Protein AF-A0A2G6C5N7-F1 (afdb_monomer)

Secondary structure (DSSP, 8-state):
------PPP--S----TT-TTTT--S-HHHHHHHHHHHHHHTSPPPSSHHHHHHHHHHHHHHHHHH---SHHHHHHHHHHHHHHHHHHHHHHHH-TT--TTHHHHHHHHHHHHHHHHHHHHHS-GGGTTTHHHHHHHHHHHHHHHTT-----HHHHHHHHHHHHHHHHHHHHHHHTT-EEEEPPHHHHTTT--EEEE-TTT-EEEEEEEEEHHHHHHHHHHHHHTTSS-HHHHHHHHHHTEEEEEEEETTEEEEEEEEEE-HHHH--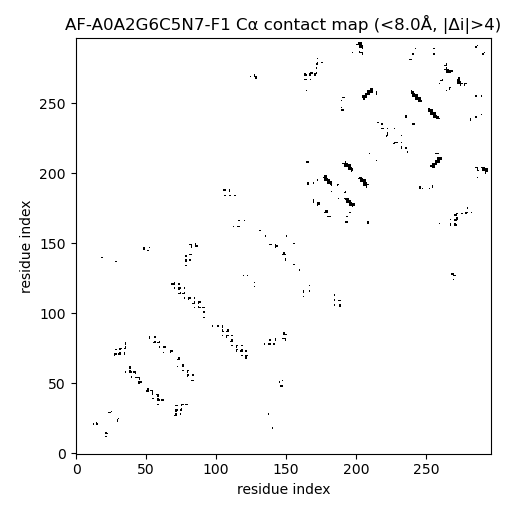EETTEES-HHHHHHHHHHHHHHHPEE----

pLDDT: mean 86.99, std 15.83, range [34.62, 98.19]

Solvent-accessible surface area (backbone atoms only — not comparable to full-atom values): 16525 Å² total; per-residue (Å²): 136,86,83,81,79,78,76,77,87,70,69,94,67,80,54,51,95,86,43,85,68,63,76,62,80,90,42,61,68,50,54,12,50,52,52,41,50,53,36,50,68,74,40,75,81,48,82,62,71,73,19,44,56,52,31,41,51,54,19,37,53,53,55,60,71,66,60,63,85,49,44,35,55,29,45,26,46,35,51,50,36,43,52,55,24,33,51,25,50,55,54,48,72,75,41,82,84,69,57,97,57,47,71,60,31,54,46,38,40,46,57,38,52,55,30,47,52,54,23,61,77,51,50,61,74,90,54,42,74,54,38,68,65,51,50,50,52,56,37,49,52,52,22,58,76,62,73,46,65,66,66,51,70,69,55,46,52,53,49,53,59,52,51,39,49,57,46,13,50,51,51,46,42,41,77,73,66,36,48,69,42,75,50,53,73,71,45,38,77,63,59,24,57,31,37,47,28,38,78,85,79,39,25,32,39,35,30,26,77,27,47,56,69,57,38,53,55,47,45,52,53,32,39,79,66,68,75,40,52,71,70,54,45,53,50,24,64,74,67,39,39,40,85,41,73,44,76,53,102,88,51,74,48,71,28,30,40,34,48,51,44,49,86,72,23,63,39,74,55,67,47,29,47,70,36,54,68,60,51,52,55,48,54,50,51,49,38,74,78,63,32,43,73,64,73,86,127

Foldseek 3Di:
DDDDDPDPDDPPDPPDPPQPCSPDDDDLLVLLVVLLVVLLVVFDADPDLVRLLVSLVSSLVVLVVVVDLALSSLLNNLLSLFLLLQVLVVVCVVCVPDDPCVLVSLLSNVSNLVSVLSNLVNDDLVCLQCVLVVSQSSNVVSCVVSVGDGDDPVRSVVSCQVSLQLLQLQVLLVVVVWDKDADDSVVVVLQFGIKTADPVVQWIAGEREDELVRQLVVLVVCCVVVVDDPVQSVVCNVLQKHWGWRDDDPDTDTHIYGYDYCVQQVDGGSSHGPRSVSSSVSVVVCRVVPTDHDDDD

Sequence (297 aa):
MVRFKWKRFRPKHKGNLHDHTSFEVDTIYTRAREIVDEAMQSVRSGRGSRGRLKRINEALHKLVKHNSPDPEYRLARLILRTPGAVRAQMEMDKHQSGYSDYKTRLFELIDFNDAFDDTVLSLPEELLSDFPERLKNEMEVFCRDNHTEMFSDRQYEAIVYGLSREIALYRGAKKLGYQVRMTSRVQDAMGVDMVITDPQTKKSINIDCKTRSSFHFRLIKLLHKHRINEGERLRCELSGFCKVRNKRDNGYLETVLFRLSDEELGGIENFDYIKIDPLAKQIRKALEEHGVYINQI

Radius of gyration: 22.31 Å; Cα contacts (8 Å, |Δi|>4): 362; chains: 1; bounding box: 67×45×70 Å

Structure (mmCIF, N/CA/C/O backbone):
data_AF-A0A2G6C5N7-F1
#
_entry.id   AF-A0A2G6C5N7-F1
#
loop_
_atom_site.group_PDB
_atom_site.id
_atom_site.type_symbol
_atom_site.label_atom_id
_atom_site.label_alt_id
_atom_site.label_comp_id
_atom_site.label_asym_id
_atom_site.label_entity_id
_atom_site.label_seq_id
_atom_site.pdbx_PDB_ins_code
_atom_site.Cartn_x
_atom_site.Cartn_y
_atom_site.Cartn_z
_atom_site.occupancy
_atom_site.B_iso_or_equiv
_atom_site.auth_seq_id
_atom_site.auth_comp_id
_atom_site.auth_asym_id
_atom_site.auth_atom_id
_atom_site.pdbx_PDB_model_num
ATOM 1 N N . MET A 1 1 ? 40.428 -21.846 -49.493 1.00 40.75 1 MET A N 1
ATOM 2 C CA . MET A 1 1 ? 40.853 -21.096 -48.289 1.00 40.75 1 MET A CA 1
ATOM 3 C C . MET A 1 1 ? 39.594 -20.602 -47.570 1.00 40.75 1 MET A C 1
ATOM 5 O O . MET A 1 1 ? 38.978 -19.643 -48.016 1.00 40.75 1 MET A O 1
ATOM 9 N N . VAL A 1 2 ? 39.117 -21.330 -46.553 1.00 36.94 2 VAL A N 1
ATOM 10 C CA . VAL A 1 2 ? 37.836 -21.044 -45.874 1.00 36.94 2 VAL A CA 1
ATOM 11 C C . VAL A 1 2 ? 38.074 -20.006 -44.775 1.00 36.94 2 VAL A C 1
ATOM 13 O O . VAL A 1 2 ? 38.790 -20.270 -43.813 1.00 36.94 2 VAL A O 1
ATOM 16 N N . ARG A 1 3 ? 37.499 -18.805 -44.918 1.00 34.81 3 ARG A N 1
ATOM 17 C CA . ARG A 1 3 ? 37.537 -17.761 -43.881 1.00 34.81 3 ARG A CA 1
ATOM 18 C C . ARG A 1 3 ? 36.539 -18.100 -42.773 1.00 34.81 3 ARG A C 1
ATOM 20 O O . ARG A 1 3 ? 35.339 -17.889 -42.939 1.00 34.81 3 ARG A O 1
ATOM 27 N N . PHE A 1 4 ? 37.031 -18.559 -41.626 1.00 38.16 4 PHE A N 1
ATOM 28 C CA . PHE A 1 4 ? 36.236 -18.610 -40.400 1.00 38.16 4 PHE A CA 1
ATOM 29 C C . PHE A 1 4 ? 35.924 -17.181 -39.933 1.00 38.16 4 PHE A C 1
ATOM 31 O O . PHE A 1 4 ? 36.805 -16.438 -39.501 1.00 38.16 4 PHE A O 1
ATOM 38 N N . LYS A 1 5 ? 34.652 -16.774 -40.033 1.00 40.00 5 LYS A N 1
ATOM 39 C CA . LYS A 1 5 ? 34.152 -15.565 -39.369 1.00 40.00 5 LYS A CA 1
ATOM 40 C C . LYS A 1 5 ? 34.021 -15.866 -37.879 1.00 40.00 5 LYS A C 1
ATOM 42 O O . LYS A 1 5 ? 33.021 -16.433 -37.447 1.00 40.00 5 LYS A O 1
ATOM 47 N N . TRP A 1 6 ? 35.016 -15.458 -37.100 1.00 34.62 6 TRP A N 1
ATOM 48 C CA . TRP A 1 6 ? 34.900 -15.394 -35.648 1.00 34.62 6 TRP A CA 1
ATOM 49 C C . TRP A 1 6 ? 33.731 -14.471 -35.285 1.00 34.62 6 TRP A C 1
ATOM 51 O O . TRP A 1 6 ? 33.795 -13.253 -35.469 1.00 34.62 6 TRP A O 1
ATOM 61 N N . LYS A 1 7 ? 32.626 -15.045 -34.796 1.00 41.47 7 LYS A N 1
ATOM 62 C CA . LYS A 1 7 ? 31.591 -14.262 -34.118 1.00 41.47 7 LYS A CA 1
ATOM 63 C C . LYS A 1 7 ? 32.219 -13.752 -32.823 1.00 41.47 7 LYS A C 1
ATOM 65 O O . LYS A 1 7 ? 32.598 -14.553 -31.976 1.00 41.47 7 LYS A O 1
ATOM 70 N N . ARG A 1 8 ? 32.345 -12.428 -32.678 1.00 41.81 8 ARG A N 1
ATOM 71 C CA . ARG A 1 8 ? 32.718 -11.802 -31.401 1.00 41.81 8 ARG A CA 1
ATOM 72 C C . ARG A 1 8 ? 31.810 -12.366 -30.308 1.00 41.81 8 ARG A C 1
ATOM 74 O O . ARG A 1 8 ? 30.592 -12.206 -30.400 1.00 41.81 8 ARG A O 1
ATOM 81 N N . PHE A 1 9 ? 32.407 -13.000 -29.302 1.00 39.28 9 PHE A N 1
ATOM 82 C CA . PHE A 1 9 ? 31.721 -13.358 -28.069 1.00 39.28 9 PHE A CA 1
ATOM 83 C C . PHE A 1 9 ? 31.077 -12.088 -27.503 1.00 39.28 9 PHE A C 1
ATOM 85 O O . PHE A 1 9 ? 31.759 -11.096 -27.238 1.00 39.28 9 PHE A O 1
ATOM 92 N N . ARG A 1 10 ? 29.747 -12.084 -27.407 1.00 43.59 10 ARG A N 1
ATOM 93 C CA . ARG A 1 10 ? 29.000 -11.086 -26.647 1.00 43.59 10 ARG A CA 1
ATOM 94 C C . ARG A 1 10 ? 28.615 -11.777 -25.344 1.00 43.59 10 ARG A C 1
ATOM 96 O O . ARG A 1 10 ? 27.831 -12.722 -25.421 1.00 43.59 10 ARG A O 1
ATOM 103 N N . PRO A 1 11 ? 29.170 -11.365 -24.193 1.00 39.97 11 PRO A N 1
ATOM 104 C CA . PRO A 1 11 ? 28.705 -11.863 -22.908 1.00 39.97 11 PRO A CA 1
ATOM 105 C C . PRO A 1 11 ? 27.186 -11.681 -22.841 1.00 39.97 11 PRO A C 1
ATOM 107 O O . PRO A 1 11 ? 26.699 -10.593 -23.158 1.00 39.97 11 PRO A O 1
ATOM 110 N N . LYS A 1 12 ? 26.444 -12.736 -22.482 1.00 49.84 12 LYS A N 1
ATOM 111 C CA . LYS A 1 12 ? 24.993 -12.629 -22.250 1.00 49.84 12 LYS A CA 1
ATOM 112 C C . LYS A 1 12 ? 24.691 -11.675 -21.088 1.00 49.84 12 LYS A C 1
ATOM 114 O O . LYS A 1 12 ? 23.702 -10.960 -21.150 1.00 49.84 12 LYS A O 1
ATOM 119 N N . HIS A 1 13 ? 25.609 -11.575 -20.127 1.00 44.78 13 HIS A N 1
ATOM 120 C CA . HIS A 1 13 ? 25.582 -10.579 -19.065 1.00 44.78 13 HIS A CA 1
ATOM 121 C C . HIS A 1 13 ? 26.773 -9.636 -19.194 1.00 44.78 13 HIS A C 1
ATOM 123 O O . HIS A 1 13 ? 27.928 -10.024 -19.019 1.00 44.78 13 HIS A O 1
ATOM 129 N N . LYS A 1 14 ? 26.485 -8.372 -19.500 1.00 46.00 14 LYS A N 1
ATOM 130 C CA . LYS A 1 14 ? 27.380 -7.271 -19.153 1.00 46.00 14 LYS A CA 1
ATOM 131 C C . LYS A 1 14 ? 27.018 -6.842 -17.735 1.00 46.00 14 LYS A C 1
ATOM 133 O O . LYS A 1 14 ? 26.364 -5.820 -17.570 1.00 46.00 14 LYS A O 1
ATOM 138 N N . GLY A 1 15 ? 27.376 -7.655 -16.742 1.00 47.06 15 GLY A N 1
ATOM 139 C CA . GLY A 1 15 ? 27.269 -7.225 -15.351 1.00 47.06 15 GLY A CA 1
ATOM 140 C C . GLY A 1 15 ? 28.057 -5.930 -15.195 1.00 47.06 15 GLY A C 1
ATOM 141 O O . GLY A 1 15 ? 29.227 -5.860 -15.583 1.00 47.06 15 GLY A O 1
ATOM 142 N N . ASN A 1 16 ? 27.392 -4.871 -14.746 1.00 47.97 16 ASN A N 1
ATOM 143 C CA . ASN A 1 16 ? 28.082 -3.644 -14.392 1.00 47.97 16 ASN A CA 1
ATOM 144 C C . ASN A 1 16 ? 28.912 -3.951 -13.137 1.00 47.97 16 ASN A C 1
ATOM 146 O O . ASN A 1 16 ? 28.390 -4.546 -12.202 1.00 47.97 16 ASN A O 1
ATOM 150 N N . LEU A 1 17 ? 30.190 -3.566 -13.093 1.00 44.19 17 LEU A N 1
ATOM 151 C CA . LEU A 1 17 ? 31.063 -3.848 -11.936 1.00 44.19 17 LEU A CA 1
ATOM 152 C C . LEU A 1 17 ? 30.553 -3.200 -10.632 1.00 44.19 17 LEU A C 1
ATOM 154 O O . LEU A 1 17 ? 30.975 -3.592 -9.551 1.00 44.19 17 LEU A O 1
ATOM 158 N N . HIS A 1 18 ? 29.639 -2.233 -10.746 1.00 46.16 18 HIS A N 1
ATOM 159 C CA . HIS A 1 18 ? 28.950 -1.571 -9.635 1.00 46.16 18 HIS A CA 1
ATOM 160 C C . HIS A 1 18 ? 27.555 -2.145 -9.335 1.00 46.16 18 HIS A C 1
ATOM 162 O O . HIS A 1 18 ? 26.888 -1.673 -8.421 1.00 46.16 18 HIS A O 1
ATOM 168 N N . ASP A 1 19 ? 27.096 -3.132 -10.105 1.00 57.12 19 ASP A N 1
ATOM 169 C CA . ASP A 1 19 ? 25.855 -3.852 -9.842 1.00 57.12 19 ASP A CA 1
ATOM 170 C C . ASP A 1 19 ? 26.180 -5.170 -9.131 1.00 57.12 19 ASP A C 1
ATOM 172 O O . ASP A 1 19 ? 26.419 -6.208 -9.758 1.00 57.12 19 ASP A O 1
ATOM 176 N N . HIS A 1 20 ? 26.185 -5.116 -7.800 1.00 53.47 20 HIS A N 1
ATOM 177 C CA . HIS A 1 20 ? 26.455 -6.264 -6.932 1.00 53.47 20 HIS A CA 1
ATOM 178 C C . HIS A 1 20 ? 25.444 -7.412 -7.112 1.00 53.47 20 HIS A C 1
ATOM 180 O O . HIS A 1 20 ? 25.728 -8.539 -6.718 1.00 53.47 20 HIS A O 1
ATOM 186 N N . THR A 1 21 ? 24.304 -7.160 -7.762 1.00 58.38 21 THR A N 1
ATOM 187 C CA . THR A 1 21 ? 23.245 -8.151 -8.006 1.00 58.38 21 THR A CA 1
ATOM 188 C C . THR A 1 21 ? 23.428 -8.919 -9.311 1.00 58.38 21 THR A C 1
ATOM 190 O O . THR A 1 21 ? 22.780 -9.943 -9.541 1.00 58.38 21 THR A O 1
ATOM 193 N N . SER A 1 22 ? 24.291 -8.432 -10.208 1.00 55.25 22 SER A N 1
ATOM 194 C CA . SER A 1 22 ? 24.502 -9.004 -11.545 1.00 55.25 22 SER A CA 1
ATOM 195 C C . SER A 1 22 ? 25.190 -10.376 -11.545 1.00 55.25 22 SER A C 1
ATOM 197 O O . SER A 1 22 ? 25.236 -11.035 -12.584 1.00 55.25 22 SER A O 1
ATOM 199 N N . PHE A 1 23 ? 25.686 -10.820 -10.385 1.00 57.91 23 PHE A N 1
ATOM 200 C CA . PHE A 1 23 ? 26.362 -12.105 -10.182 1.00 57.91 23 PHE A CA 1
ATOM 201 C C . PHE A 1 23 ? 25.568 -13.090 -9.312 1.00 57.91 23 PHE A C 1
ATOM 203 O O . PHE A 1 23 ? 26.066 -14.177 -9.022 1.00 57.91 23 PHE A O 1
ATOM 210 N N . GLU A 1 24 ? 24.355 -12.732 -8.883 1.00 65.00 24 GLU A N 1
ATOM 211 C CA . GLU A 1 24 ? 23.502 -13.656 -8.137 1.00 65.00 24 GLU A CA 1
ATOM 212 C C . GLU A 1 24 ? 22.965 -14.761 -9.036 1.00 65.00 24 GLU A C 1
ATOM 214 O O . GLU A 1 24 ? 22.488 -14.511 -10.143 1.00 65.00 24 GLU A O 1
ATOM 219 N N . VAL A 1 25 ? 23.027 -15.992 -8.537 1.00 63.78 25 VAL A N 1
ATOM 220 C CA . VAL A 1 25 ? 22.525 -17.166 -9.243 1.00 63.78 25 VAL A CA 1
ATOM 221 C C . VAL A 1 25 ? 21.214 -17.590 -8.585 1.00 63.78 25 VAL A C 1
ATOM 223 O O . VAL A 1 25 ? 21.179 -17.825 -7.382 1.00 63.78 25 VAL A O 1
ATOM 226 N N . ASP A 1 26 ? 20.155 -17.672 -9.393 1.00 73.25 26 ASP A N 1
ATOM 227 C CA . ASP A 1 26 ? 18.848 -18.263 -9.061 1.00 73.25 26 ASP A CA 1
ATOM 228 C C . ASP A 1 26 ? 18.073 -17.624 -7.886 1.00 73.25 26 ASP A C 1
ATOM 230 O O . ASP A 1 26 ? 17.556 -18.288 -6.989 1.00 73.25 26 ASP A O 1
ATOM 234 N N . THR A 1 27 ? 17.947 -16.295 -7.904 1.00 88.12 27 THR A N 1
ATOM 235 C CA . THR A 1 27 ? 17.069 -15.550 -6.983 1.00 88.12 27 THR A CA 1
ATOM 236 C C . THR A 1 27 ? 15.773 -15.112 -7.669 1.00 88.12 27 THR A C 1
ATOM 238 O O . THR A 1 27 ? 15.702 -15.016 -8.898 1.00 88.12 27 THR A O 1
ATOM 241 N N . ILE A 1 28 ? 14.732 -14.795 -6.887 1.00 92.75 28 ILE A N 1
ATOM 242 C CA . ILE A 1 28 ? 13.496 -14.186 -7.417 1.00 92.75 28 ILE A CA 1
ATOM 243 C C . ILE A 1 28 ? 13.794 -12.905 -8.215 1.00 92.75 28 ILE A C 1
ATOM 245 O O . ILE A 1 28 ? 13.208 -12.675 -9.268 1.00 92.75 28 ILE A O 1
ATOM 249 N N . TYR A 1 29 ? 14.764 -12.110 -7.758 1.00 92.75 29 TYR A N 1
ATOM 250 C CA . TYR A 1 29 ? 15.211 -10.888 -8.420 1.00 92.75 29 TYR A CA 1
ATOM 251 C C . TYR A 1 29 ? 15.885 -11.171 -9.766 1.00 92.75 29 TYR A C 1
ATOM 253 O O . TYR A 1 29 ? 15.675 -10.454 -10.741 1.00 92.75 29 TYR A O 1
ATOM 261 N N . THR A 1 30 ? 16.662 -12.252 -9.856 1.00 91.75 30 THR A N 1
ATOM 262 C CA . THR A 1 30 ? 17.272 -12.692 -11.120 1.00 91.75 30 THR A CA 1
ATOM 263 C C . THR A 1 30 ? 16.208 -13.123 -12.125 1.00 91.75 30 THR A C 1
ATOM 265 O O . THR A 1 30 ? 16.199 -12.619 -13.245 1.00 91.75 30 THR A O 1
ATOM 268 N N . ARG A 1 31 ? 15.238 -13.940 -11.700 1.00 94.75 31 ARG A N 1
ATOM 269 C CA . ARG A 1 31 ? 14.100 -14.339 -12.545 1.00 94.75 31 ARG A CA 1
ATOM 270 C C . ARG A 1 31 ? 13.240 -13.149 -12.972 1.00 94.75 31 ARG A C 1
ATOM 272 O O . ARG A 1 31 ? 12.852 -13.051 -14.132 1.00 94.75 31 ARG A O 1
ATOM 279 N N . ALA A 1 32 ? 12.982 -12.201 -12.071 1.00 96.06 32 ALA A N 1
ATOM 280 C CA . ALA A 1 32 ? 12.247 -10.984 -12.402 1.00 96.06 32 ALA A CA 1
ATOM 281 C C . ALA A 1 32 ? 12.976 -10.145 -13.465 1.00 96.06 32 ALA A C 1
ATOM 283 O O . ALA A 1 32 ? 12.335 -9.672 -14.403 1.00 96.06 32 ALA A O 1
ATOM 284 N N . ARG A 1 33 ? 14.307 -10.003 -13.376 1.00 94.50 33 ARG A N 1
ATOM 285 C CA . ARG A 1 33 ? 15.120 -9.330 -14.405 1.00 94.50 33 ARG A CA 1
ATOM 286 C C . ARG A 1 33 ? 15.025 -10.024 -15.761 1.00 94.50 33 ARG A C 1
ATOM 288 O O . ARG A 1 33 ? 14.813 -9.348 -16.763 1.00 94.50 33 ARG A O 1
ATOM 295 N N . GLU A 1 34 ? 15.110 -11.352 -15.796 1.00 94.19 34 GLU A N 1
ATOM 296 C CA . GLU A 1 34 ? 14.943 -12.129 -17.033 1.00 94.19 34 GLU A CA 1
ATOM 297 C C . GLU A 1 34 ? 13.560 -11.895 -17.661 1.00 94.19 34 GLU A C 1
ATOM 299 O O . GLU A 1 34 ? 13.468 -11.587 -18.849 1.00 94.19 34 GLU A O 1
ATOM 304 N N . ILE A 1 35 ? 12.493 -11.922 -16.854 1.00 96.75 35 ILE A N 1
ATOM 305 C CA . ILE A 1 35 ? 11.123 -11.622 -17.302 1.00 96.75 35 ILE A CA 1
ATOM 306 C C . ILE A 1 35 ? 11.022 -10.194 -17.862 1.00 96.75 35 ILE A C 1
ATOM 308 O O . ILE A 1 35 ? 10.394 -9.974 -18.903 1.00 96.75 35 ILE A O 1
ATOM 312 N N . VAL A 1 36 ? 11.633 -9.209 -17.194 1.00 96.00 36 VAL A N 1
ATOM 313 C CA . VAL A 1 36 ? 11.679 -7.817 -17.672 1.00 96.00 36 VAL A CA 1
ATOM 314 C C . VAL A 1 36 ? 12.403 -7.731 -19.016 1.00 96.00 36 VAL A C 1
ATOM 316 O O . VAL A 1 36 ? 11.887 -7.109 -19.950 1.00 96.00 36 VAL A O 1
ATOM 319 N N . ASP A 1 37 ? 13.562 -8.373 -19.145 1.00 93.12 37 ASP A N 1
ATOM 320 C CA . ASP A 1 37 ? 14.357 -8.382 -20.370 1.00 93.12 37 ASP A CA 1
ATOM 321 C C . ASP A 1 37 ? 13.606 -9.035 -21.534 1.00 93.12 37 ASP A C 1
ATOM 323 O O . ASP A 1 37 ? 13.563 -8.474 -22.635 1.00 93.12 37 ASP A O 1
ATOM 327 N N . GLU A 1 38 ? 12.960 -10.177 -21.303 1.00 93.25 38 GLU A N 1
ATOM 328 C CA . GLU A 1 38 ? 12.121 -10.858 -22.291 1.00 93.25 38 GLU A CA 1
ATOM 329 C C . GLU A 1 38 ? 10.942 -9.983 -22.727 1.00 93.25 38 GLU A C 1
ATOM 331 O O . GLU A 1 38 ? 10.711 -9.777 -23.930 1.00 93.25 38 GLU A O 1
ATOM 336 N N . ALA A 1 39 ? 10.230 -9.388 -21.765 1.00 94.06 39 ALA A N 1
ATOM 337 C CA . ALA A 1 39 ? 9.123 -8.482 -22.040 1.00 94.06 39 ALA A CA 1
ATOM 338 C C . ALA A 1 39 ? 9.589 -7.293 -22.894 1.00 94.06 39 ALA A C 1
ATOM 340 O O . ALA A 1 39 ? 8.956 -6.976 -23.909 1.00 94.06 39 ALA A O 1
ATOM 341 N N . MET A 1 40 ? 10.733 -6.695 -22.551 1.00 92.88 40 MET A N 1
ATOM 342 C CA . MET A 1 40 ? 11.336 -5.572 -23.269 1.00 92.88 40 MET A CA 1
ATOM 343 C C . MET A 1 40 ? 11.854 -5.954 -24.661 1.00 92.88 40 MET A C 1
ATOM 345 O O . MET A 1 40 ? 11.780 -5.136 -25.584 1.00 92.88 40 MET A O 1
ATOM 349 N N . GLN A 1 41 ? 12.381 -7.162 -24.864 1.00 89.38 41 GLN A N 1
ATOM 350 C CA . GLN A 1 41 ? 12.807 -7.658 -26.182 1.00 89.38 41 GLN A CA 1
ATOM 351 C C . GLN A 1 41 ? 11.618 -7.956 -27.104 1.00 89.38 41 GLN A C 1
ATOM 353 O O . GLN A 1 41 ? 11.725 -7.805 -28.322 1.00 89.38 41 GLN A O 1
ATOM 358 N N . SER A 1 42 ? 10.464 -8.309 -26.533 1.00 87.00 42 SER A N 1
ATOM 359 C CA . SER A 1 42 ? 9.249 -8.624 -27.291 1.00 87.00 42 SER A CA 1
ATOM 360 C C . SER A 1 42 ? 8.579 -7.408 -27.959 1.00 87.00 42 SER A C 1
ATOM 362 O O . SER A 1 42 ? 7.642 -7.569 -28.750 1.00 87.00 42 SER A O 1
ATOM 364 N N . VAL A 1 43 ? 8.989 -6.184 -27.617 1.00 88.00 43 VAL A N 1
ATOM 365 C CA . VAL A 1 43 ? 8.399 -4.924 -28.096 1.00 88.00 43 VAL A CA 1
ATOM 366 C C . VAL A 1 43 ? 9.382 -4.152 -28.972 1.00 88.00 43 VAL A C 1
ATOM 368 O O . VAL A 1 43 ? 10.582 -4.081 -28.703 1.00 88.00 43 VAL A O 1
ATOM 371 N N . ARG A 1 44 ? 8.874 -3.564 -30.061 1.00 77.19 44 ARG A N 1
ATOM 372 C CA . ARG A 1 44 ? 9.703 -2.827 -31.024 1.00 77.19 44 ARG A CA 1
ATOM 373 C C . ARG A 1 44 ? 10.110 -1.472 -30.444 1.00 77.19 44 ARG A C 1
ATOM 375 O O . ARG A 1 44 ? 9.307 -0.772 -29.839 1.00 77.19 44 ARG A O 1
ATOM 382 N N . SER A 1 45 ? 11.358 -1.074 -30.663 1.00 62.31 45 SER A N 1
ATOM 383 C CA . SER A 1 45 ? 11.890 0.198 -30.173 1.00 62.31 45 SER A CA 1
ATOM 384 C C . SER A 1 45 ? 11.483 1.381 -31.063 1.00 62.31 45 SER A C 1
ATOM 386 O O . SER A 1 45 ? 11.724 1.392 -32.269 1.00 62.31 45 SER A O 1
ATOM 388 N N . GLY A 1 46 ? 10.907 2.422 -30.454 1.00 60.03 46 GLY A N 1
ATOM 389 C CA . GLY A 1 46 ? 10.864 3.769 -31.034 1.00 60.03 46 GLY A CA 1
ATOM 390 C C . GLY A 1 46 ? 12.167 4.530 -30.748 1.00 60.03 46 GLY A C 1
ATOM 391 O O . GLY A 1 46 ? 12.815 4.283 -29.732 1.00 60.03 46 GLY A O 1
ATOM 392 N N . ARG A 1 47 ? 12.577 5.463 -31.620 1.00 59.09 47 ARG A N 1
ATOM 393 C CA . ARG A 1 47 ? 13.755 6.323 -31.370 1.00 59.09 47 ARG A CA 1
ATOM 394 C C . ARG A 1 47 ? 13.437 7.414 -30.329 1.00 59.09 47 ARG A C 1
ATOM 396 O O . ARG A 1 47 ? 12.339 7.965 -30.324 1.00 59.09 47 ARG A O 1
ATOM 403 N N . GLY A 1 48 ? 14.421 7.765 -29.493 1.00 63.91 48 GLY A N 1
ATOM 404 C CA . GLY A 1 48 ? 14.348 8.869 -28.516 1.00 63.91 48 GLY A CA 1
ATOM 405 C C . GLY A 1 48 ? 13.672 8.524 -27.177 1.00 63.91 48 GLY A C 1
ATOM 406 O O . GLY A 1 48 ? 13.120 7.441 -27.011 1.00 63.91 48 GLY A O 1
ATOM 407 N N . SER A 1 49 ? 13.705 9.459 -26.214 1.00 63.31 49 SER A N 1
ATOM 408 C CA . SER A 1 49 ? 13.182 9.267 -24.841 1.00 63.31 49 SER A CA 1
ATOM 409 C C . SER A 1 49 ? 11.691 8.884 -24.806 1.00 63.31 49 SER A C 1
ATOM 411 O O . SER A 1 49 ? 11.319 7.892 -24.180 1.00 63.31 49 SER A O 1
ATOM 413 N N . ARG A 1 50 ? 10.840 9.564 -25.594 1.00 68.19 50 ARG A N 1
ATOM 414 C CA . ARG A 1 50 ? 9.417 9.190 -25.750 1.00 68.19 50 ARG A CA 1
ATOM 415 C C . ARG A 1 50 ? 9.234 7.767 -26.291 1.00 68.19 50 ARG A C 1
ATOM 417 O O . ARG A 1 50 ? 8.291 7.085 -25.904 1.00 68.19 50 ARG A O 1
ATOM 424 N N . GLY A 1 51 ? 10.141 7.309 -27.156 1.00 78.81 51 GLY A N 1
ATOM 425 C CA . GLY A 1 51 ? 10.148 5.942 -27.674 1.00 78.81 51 GLY A CA 1
ATOM 426 C C . GLY A 1 51 ? 10.494 4.895 -26.612 1.00 78.81 51 GLY A C 1
ATOM 427 O O . GLY A 1 51 ? 9.954 3.792 -26.665 1.00 78.81 51 GLY A O 1
ATOM 428 N N . ARG A 1 52 ? 11.334 5.242 -25.625 1.00 83.12 52 ARG A N 1
ATOM 429 C CA . ARG A 1 52 ? 11.704 4.345 -24.515 1.00 83.12 52 ARG A CA 1
ATOM 430 C C . ARG A 1 52 ? 10.552 4.143 -23.539 1.00 83.12 52 ARG A C 1
ATOM 432 O O . ARG A 1 52 ? 10.181 3.003 -23.302 1.00 83.12 52 ARG A O 1
ATOM 439 N N . LEU A 1 53 ? 9.929 5.221 -23.054 1.00 85.31 53 LEU A N 1
ATOM 440 C CA . LEU A 1 53 ? 8.763 5.109 -22.164 1.00 85.31 53 LEU A CA 1
ATOM 441 C C . LEU A 1 53 ? 7.605 4.367 -22.836 1.00 85.31 53 LEU A C 1
ATOM 443 O O . LEU A 1 53 ? 6.966 3.524 -22.215 1.00 85.31 53 LEU A O 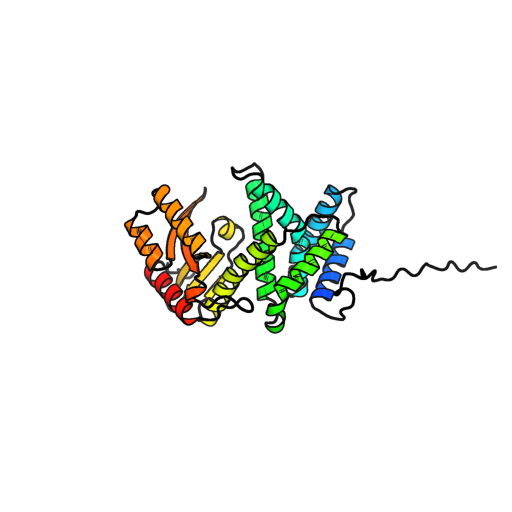1
ATOM 447 N N . LYS A 1 54 ? 7.372 4.618 -24.131 1.00 87.94 54 LYS A N 1
ATOM 448 C CA . LYS A 1 54 ? 6.373 3.864 -24.895 1.00 87.94 54 LYS A CA 1
ATOM 449 C C . LYS A 1 54 ? 6.692 2.365 -24.915 1.00 87.94 54 LYS A C 1
ATOM 451 O O . LYS A 1 54 ? 5.801 1.562 -24.671 1.00 87.94 54 LYS A O 1
ATOM 456 N N . ARG A 1 55 ? 7.954 1.997 -25.160 1.00 90.94 55 ARG A N 1
ATOM 457 C CA . ARG A 1 55 ? 8.412 0.600 -25.147 1.00 90.94 55 ARG A CA 1
ATOM 458 C C . ARG A 1 55 ? 8.204 -0.053 -23.777 1.00 90.94 55 ARG A C 1
ATOM 460 O O . ARG A 1 55 ? 7.680 -1.158 -23.725 1.00 90.94 55 ARG A O 1
ATOM 467 N N . ILE A 1 56 ? 8.566 0.636 -22.695 1.00 94.25 56 ILE A N 1
ATOM 468 C CA . ILE A 1 56 ? 8.378 0.157 -21.315 1.00 94.25 56 ILE A CA 1
ATOM 469 C C . ILE A 1 56 ? 6.890 -0.080 -21.035 1.00 94.25 56 ILE A C 1
ATOM 471 O O . ILE A 1 56 ? 6.515 -1.159 -20.589 1.00 94.25 56 ILE A O 1
ATOM 475 N N . ASN A 1 57 ? 6.026 0.872 -21.399 1.00 93.06 57 ASN A N 1
ATOM 476 C CA . ASN A 1 57 ? 4.578 0.739 -21.223 1.00 93.06 57 ASN A CA 1
ATOM 477 C C . ASN A 1 57 ? 3.985 -0.407 -22.060 1.00 93.06 57 ASN A C 1
ATOM 479 O O . ASN A 1 57 ? 3.097 -1.115 -21.592 1.00 93.06 57 ASN A O 1
ATOM 483 N N . GLU A 1 58 ? 4.467 -0.621 -23.287 1.00 93.44 58 GLU A N 1
ATOM 484 C CA . GLU A 1 58 ? 4.046 -1.758 -24.115 1.00 93.44 58 GLU A CA 1
ATOM 485 C C . GLU A 1 58 ? 4.489 -3.102 -23.507 1.00 93.44 58 GLU A C 1
ATOM 487 O O . GLU A 1 58 ? 3.707 -4.056 -23.517 1.00 93.44 58 GLU A O 1
ATOM 492 N N . ALA A 1 59 ? 5.706 -3.182 -22.956 1.00 95.12 59 ALA A N 1
ATOM 493 C CA . ALA A 1 59 ? 6.205 -4.36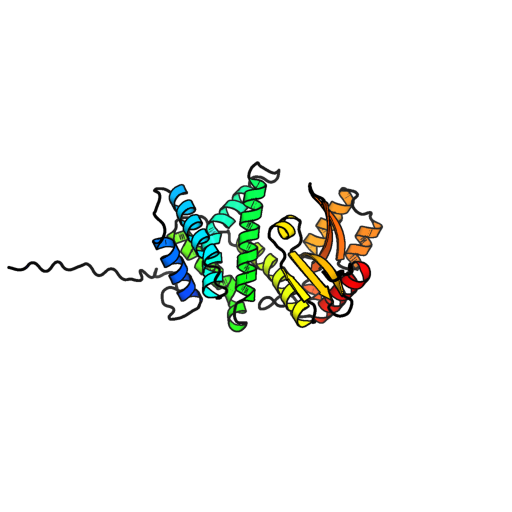9 -22.258 1.00 95.12 59 ALA A CA 1
ATOM 494 C C . ALA A 1 59 ? 5.389 -4.653 -20.988 1.00 95.12 59 ALA A C 1
ATOM 496 O O . ALA A 1 59 ? 4.896 -5.768 -20.809 1.00 95.12 59 ALA A O 1
ATOM 497 N N . LEU A 1 60 ? 5.158 -3.625 -20.166 1.00 96.19 60 LEU A N 1
ATOM 498 C CA . LEU A 1 60 ? 4.304 -3.695 -18.983 1.00 96.19 60 LEU A CA 1
ATOM 499 C C . LEU A 1 60 ? 2.897 -4.185 -19.338 1.00 96.19 60 LEU A C 1
ATOM 501 O O . LEU A 1 60 ? 2.380 -5.085 -18.685 1.00 96.19 60 LEU A O 1
ATOM 505 N N . HIS A 1 61 ? 2.282 -3.645 -20.394 1.00 94.19 61 HIS A N 1
ATOM 506 C CA . HIS A 1 61 ? 0.934 -4.039 -20.814 1.00 94.19 61 HIS A CA 1
ATOM 507 C C . HIS A 1 61 ? 0.845 -5.518 -21.195 1.00 94.19 61 HIS A C 1
ATOM 509 O O . HIS A 1 61 ? -0.130 -6.191 -20.861 1.00 94.19 61 HIS A O 1
ATOM 515 N N . LYS A 1 62 ? 1.864 -6.051 -21.880 1.00 92.00 62 LYS A N 1
ATOM 516 C CA . LYS A 1 62 ? 1.934 -7.489 -22.175 1.00 92.00 62 LYS A CA 1
ATOM 517 C C . LYS A 1 62 ? 2.062 -8.318 -20.900 1.00 92.00 62 LYS A C 1
ATOM 519 O O . LYS A 1 62 ? 1.374 -9.326 -20.772 1.00 92.00 62 LYS A O 1
ATOM 524 N N . LEU A 1 63 ? 2.894 -7.876 -19.960 1.00 93.69 63 LEU A N 1
ATOM 525 C CA . LEU A 1 63 ? 3.118 -8.593 -18.709 1.00 93.69 63 LEU A CA 1
ATOM 526 C C . LEU A 1 63 ? 1.875 -8.582 -17.805 1.00 93.69 63 LEU A C 1
ATOM 528 O O . LEU A 1 63 ? 1.505 -9.606 -17.240 1.00 93.69 63 LEU A O 1
ATOM 532 N N . VAL A 1 64 ? 1.168 -7.452 -17.733 1.00 92.56 64 VAL A N 1
ATOM 533 C CA . VAL A 1 64 ? -0.120 -7.340 -17.031 1.00 92.56 64 VAL A CA 1
ATOM 534 C C . VAL A 1 64 ? -1.169 -8.263 -17.655 1.00 92.56 64 VAL A C 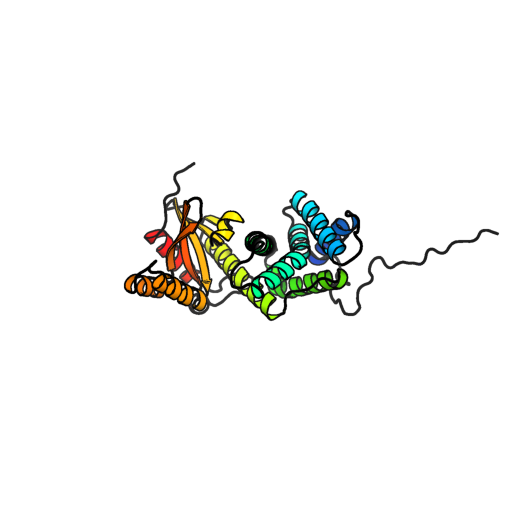1
ATOM 536 O O . VAL A 1 64 ? -1.903 -8.915 -16.922 1.00 92.56 64 VAL A O 1
ATOM 539 N N . LYS A 1 65 ? -1.209 -8.387 -18.989 1.00 91.69 65 LYS A N 1
ATOM 540 C CA . LYS A 1 65 ? -2.115 -9.322 -19.681 1.00 91.69 65 LYS A CA 1
ATOM 541 C C . LYS A 1 65 ? -1.817 -10.793 -19.404 1.00 91.69 65 LYS A C 1
ATOM 543 O O . LYS A 1 65 ? -2.750 -11.586 -19.414 1.00 91.69 65 LYS A O 1
ATOM 548 N N . HIS A 1 66 ? -0.551 -11.152 -19.188 1.00 90.06 66 HIS A N 1
ATOM 549 C CA . HIS A 1 66 ? -0.184 -12.511 -18.789 1.00 90.06 66 HIS A CA 1
ATOM 550 C C . HIS A 1 66 ? -0.797 -12.876 -17.428 1.00 90.06 66 HIS A C 1
ATOM 552 O O . HIS A 1 66 ? -1.186 -14.018 -17.219 1.00 90.06 66 HIS A O 1
ATOM 558 N N . ASN A 1 67 ? -0.938 -11.886 -16.537 1.00 87.88 67 ASN A N 1
ATOM 559 C CA . ASN A 1 67 ? -1.625 -11.994 -15.249 1.00 87.88 67 ASN A CA 1
ATOM 560 C C . ASN A 1 67 ? -1.167 -13.185 -14.380 1.00 87.88 67 ASN A C 1
ATOM 562 O O . ASN A 1 67 ? -1.972 -13.783 -13.667 1.00 87.88 67 ASN A O 1
ATOM 566 N N . SER A 1 68 ? 0.125 -13.530 -14.433 1.00 92.19 68 SER A N 1
ATOM 567 C CA . SER A 1 68 ? 0.675 -14.560 -13.546 1.00 92.19 68 SER A CA 1
ATOM 568 C C . SER A 1 68 ? 0.610 -14.085 -12.081 1.00 92.19 68 SER A C 1
ATOM 570 O O . SER A 1 68 ? 0.898 -12.910 -11.799 1.00 92.19 68 SER A O 1
ATOM 572 N N . PRO A 1 69 ? 0.215 -14.969 -11.144 1.00 91.00 69 PRO A N 1
ATOM 573 C CA . PRO A 1 69 ? 0.244 -14.684 -9.717 1.00 91.00 69 PRO A CA 1
ATOM 574 C C . PRO A 1 69 ? 1.642 -14.847 -9.105 1.00 91.00 69 PRO A C 1
ATOM 576 O O . PRO A 1 69 ? 1.789 -14.531 -7.925 1.00 91.00 69 PRO A O 1
ATOM 579 N N . ASP A 1 70 ? 2.630 -15.319 -9.869 1.00 94.62 70 ASP A N 1
ATOM 580 C CA . ASP A 1 70 ? 3.943 -15.693 -9.350 1.00 94.62 70 ASP A CA 1
ATOM 581 C C . ASP A 1 70 ? 4.721 -14.454 -8.866 1.00 94.62 70 ASP A C 1
ATOM 583 O O . ASP A 1 70 ? 4.671 -13.397 -9.519 1.00 94.62 70 ASP A O 1
ATOM 587 N N . PRO A 1 71 ? 5.449 -14.551 -7.738 1.00 94.88 71 PRO A N 1
ATOM 588 C CA . PRO A 1 71 ? 6.155 -13.416 -7.146 1.00 94.88 71 PRO A CA 1
ATOM 589 C C . PRO A 1 71 ? 7.140 -12.720 -8.101 1.00 94.88 71 PRO A C 1
ATOM 591 O O . PRO A 1 71 ? 7.179 -11.491 -8.161 1.00 94.88 71 PRO A O 1
ATOM 594 N N . GLU A 1 72 ? 7.883 -13.469 -8.919 1.00 95.81 72 GLU A N 1
ATOM 595 C CA . GLU A 1 72 ? 8.815 -12.921 -9.912 1.00 95.81 72 GLU A CA 1
ATOM 596 C C . GLU A 1 72 ? 8.106 -12.099 -11.004 1.00 95.81 72 GLU A C 1
ATOM 598 O O . GLU A 1 72 ? 8.617 -11.064 -11.433 1.00 95.81 72 GLU A O 1
ATOM 603 N N . TYR A 1 73 ? 6.888 -12.485 -11.404 1.00 97.00 73 TYR A N 1
ATOM 604 C CA . TYR A 1 73 ? 6.068 -11.728 -12.356 1.00 97.00 73 TYR A CA 1
ATOM 605 C C . TYR A 1 73 ? 5.462 -10.470 -11.722 1.00 97.00 73 TYR A C 1
ATOM 607 O O . TYR A 1 73 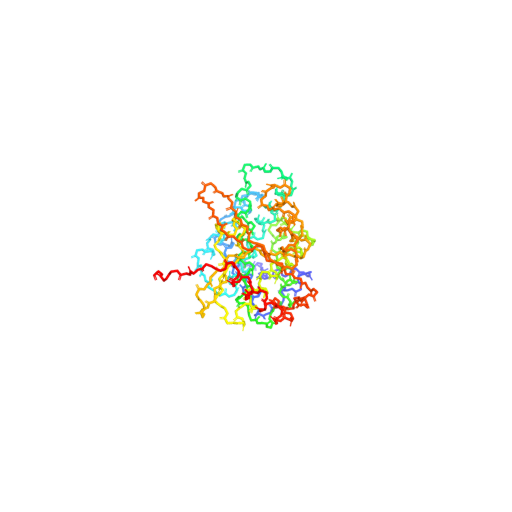? 5.249 -9.463 -12.406 1.00 97.00 73 TYR A O 1
ATOM 615 N N . ARG A 1 74 ? 5.141 -10.501 -10.424 1.00 96.62 74 ARG A N 1
ATOM 616 C CA . ARG A 1 74 ? 4.699 -9.316 -9.662 1.00 96.62 74 ARG A CA 1
ATOM 617 C C . ARG A 1 74 ? 5.835 -8.303 -9.542 1.00 96.62 74 ARG A C 1
ATOM 619 O O . ARG A 1 74 ? 5.664 -7.160 -9.966 1.00 96.62 74 ARG A O 1
ATOM 626 N N . LEU A 1 75 ? 7.017 -8.764 -9.141 1.00 97.50 75 LEU A N 1
ATOM 627 C CA . LEU A 1 75 ? 8.224 -7.947 -9.065 1.00 97.50 75 LEU A CA 1
ATOM 628 C C . LEU A 1 75 ? 8.619 -7.358 -10.431 1.00 97.50 75 LEU A C 1
ATOM 630 O O . LEU A 1 75 ? 8.879 -6.161 -10.536 1.00 97.50 75 LEU A O 1
ATOM 634 N N . ALA A 1 76 ? 8.589 -8.153 -11.504 1.00 97.88 76 ALA A N 1
ATOM 635 C CA . ALA A 1 76 ? 8.872 -7.665 -12.855 1.00 97.88 76 ALA A CA 1
ATOM 636 C C . ALA A 1 76 ? 7.891 -6.565 -13.306 1.00 97.88 76 ALA A C 1
ATOM 638 O O . ALA A 1 76 ? 8.296 -5.573 -13.920 1.00 97.88 76 ALA A O 1
ATOM 639 N N . ARG A 1 77 ? 6.595 -6.695 -12.974 1.00 97.56 77 ARG A N 1
ATOM 640 C CA . ARG A 1 77 ? 5.601 -5.635 -13.224 1.00 97.56 77 ARG A CA 1
ATOM 641 C C . ARG A 1 77 ? 5.916 -4.377 -12.425 1.00 97.56 77 ARG A C 1
ATOM 643 O O . ARG A 1 77 ? 5.820 -3.291 -12.989 1.00 97.56 77 ARG A O 1
ATOM 650 N N . LEU A 1 78 ? 6.286 -4.514 -11.154 1.00 97.94 78 LEU A N 1
ATOM 651 C CA . LEU A 1 78 ? 6.639 -3.387 -10.295 1.00 97.94 78 LEU A CA 1
ATOM 652 C C . LEU A 1 78 ? 7.833 -2.602 -10.860 1.00 97.94 78 LEU A C 1
ATOM 654 O O . LEU A 1 78 ? 7.719 -1.394 -11.050 1.00 97.94 78 LEU A O 1
ATOM 658 N N . ILE A 1 79 ? 8.909 -3.292 -11.255 1.00 98.06 79 ILE A N 1
ATOM 659 C CA . ILE A 1 79 ? 10.092 -2.681 -11.889 1.00 98.06 79 ILE A CA 1
ATOM 660 C C . ILE A 1 79 ? 9.711 -1.936 -13.181 1.00 98.06 79 ILE A C 1
ATOM 662 O O . ILE A 1 79 ? 10.112 -0.791 -13.396 1.00 98.06 79 ILE A O 1
ATOM 666 N N . LEU A 1 80 ? 8.891 -2.548 -14.045 1.00 97.38 80 LEU A N 1
ATOM 667 C CA . LEU A 1 80 ? 8.440 -1.918 -15.293 1.00 97.38 80 LEU A CA 1
ATOM 668 C C . LEU A 1 80 ? 7.517 -0.707 -15.068 1.00 97.38 80 LEU A C 1
ATOM 670 O O . LEU A 1 80 ? 7.444 0.168 -15.934 1.00 97.38 80 LEU A O 1
ATOM 674 N N . ARG A 1 81 ? 6.804 -0.637 -13.937 1.00 96.75 81 ARG A N 1
ATOM 675 C CA . ARG A 1 81 ? 5.939 0.502 -13.582 1.00 96.75 81 ARG A CA 1
ATOM 676 C C . ARG A 1 81 ? 6.725 1.720 -13.111 1.00 96.75 81 ARG A C 1
ATOM 678 O O . ARG A 1 81 ? 6.234 2.839 -13.284 1.00 96.75 81 ARG A O 1
ATOM 685 N N . THR A 1 82 ? 7.927 1.529 -12.569 1.00 97.19 82 THR A N 1
ATOM 686 C CA . THR A 1 82 ? 8.707 2.588 -11.915 1.00 97.19 82 THR A CA 1
ATOM 687 C C . THR A 1 82 ? 8.845 3.860 -12.752 1.00 97.19 82 THR A C 1
ATOM 689 O O . THR A 1 82 ? 8.477 4.921 -12.249 1.00 97.19 82 THR A O 1
ATOM 692 N N . PRO A 1 83 ? 9.267 3.828 -14.034 1.00 95.56 83 PRO A N 1
ATOM 693 C CA . PRO A 1 83 ? 9.461 5.069 -14.790 1.00 95.56 83 PRO A CA 1
ATOM 694 C C . PRO A 1 83 ? 8.175 5.879 -14.993 1.00 95.56 83 PRO A C 1
ATOM 696 O O . PRO A 1 83 ? 8.214 7.109 -15.050 1.00 95.56 83 PRO A O 1
ATOM 699 N N . GLY A 1 84 ? 7.030 5.197 -15.118 1.00 93.81 84 GLY A N 1
ATOM 700 C CA . GLY A 1 84 ? 5.722 5.843 -15.216 1.00 93.81 84 GLY A CA 1
ATOM 701 C C . GLY A 1 84 ? 5.338 6.522 -13.903 1.00 93.81 84 GLY A C 1
ATOM 702 O O . GLY A 1 84 ? 4.980 7.698 -13.903 1.00 93.81 84 GLY A O 1
ATOM 703 N N . ALA A 1 85 ? 5.502 5.810 -12.788 1.00 95.69 85 ALA A N 1
ATOM 704 C CA . ALA A 1 85 ? 5.201 6.317 -11.453 1.00 95.69 85 ALA A CA 1
ATOM 705 C C . ALA A 1 85 ? 6.085 7.516 -11.064 1.00 95.69 85 ALA A C 1
ATOM 707 O O . ALA A 1 85 ? 5.578 8.524 -10.576 1.00 95.69 85 ALA A O 1
ATOM 708 N N . VAL A 1 86 ? 7.388 7.469 -11.364 1.00 95.19 86 VAL A N 1
ATOM 709 C CA . VAL A 1 86 ? 8.317 8.589 -11.120 1.00 95.19 86 VAL A CA 1
ATOM 710 C C . VAL A 1 86 ? 7.862 9.842 -11.858 1.00 95.19 86 VAL A C 1
ATOM 712 O O . VAL A 1 86 ? 7.743 10.918 -11.271 1.00 95.19 86 VAL A O 1
ATOM 715 N N . ARG A 1 87 ? 7.543 9.705 -13.148 1.00 92.25 87 ARG A N 1
ATOM 716 C CA . ARG A 1 87 ? 7.060 10.825 -13.954 1.00 92.25 87 ARG A CA 1
ATOM 717 C C . ARG A 1 87 ? 5.738 11.377 -13.417 1.00 92.25 87 ARG A C 1
ATOM 719 O O . ARG A 1 87 ? 5.575 12.596 -13.365 1.00 92.25 87 ARG A O 1
ATOM 726 N N . ALA A 1 88 ? 4.816 10.506 -13.011 1.00 91.69 88 ALA A N 1
ATOM 727 C CA . ALA A 1 88 ? 3.555 10.912 -12.404 1.00 91.69 88 ALA A CA 1
ATOM 728 C C . ALA A 1 88 ? 3.770 11.721 -11.123 1.00 91.69 88 ALA A C 1
ATOM 730 O O . ALA A 1 88 ? 3.196 12.804 -10.988 1.00 91.69 88 ALA A O 1
ATOM 731 N N . GLN A 1 89 ? 4.656 11.254 -10.240 1.00 91.69 89 GLN A N 1
ATOM 732 C CA . GLN A 1 89 ? 5.017 11.960 -9.013 1.00 91.69 89 GLN A CA 1
ATOM 733 C C . GLN A 1 89 ? 5.603 13.342 -9.322 1.00 91.69 89 GLN A C 1
ATOM 735 O O . GLN A 1 89 ? 5.147 14.345 -8.781 1.00 91.69 89 GLN A O 1
ATOM 740 N N . MET A 1 90 ? 6.556 13.420 -10.253 1.00 89.81 90 MET A N 1
ATOM 741 C CA . MET A 1 90 ? 7.194 14.683 -10.631 1.00 89.81 90 MET A CA 1
ATOM 742 C C . MET A 1 90 ? 6.220 15.689 -11.253 1.00 89.81 90 MET A C 1
ATOM 744 O O . MET A 1 90 ? 6.338 16.890 -11.010 1.00 89.81 90 MET A O 1
ATOM 748 N N . GLU A 1 91 ? 5.273 15.233 -12.076 1.00 87.88 91 GLU A N 1
ATOM 749 C CA . GLU A 1 91 ? 4.232 16.099 -12.642 1.00 87.88 91 GLU A CA 1
ATOM 750 C C . GLU A 1 91 ? 3.260 16.586 -11.553 1.00 87.88 91 GLU A C 1
ATOM 752 O O . GLU A 1 91 ? 2.891 17.761 -11.538 1.00 87.88 91 GLU A O 1
ATOM 757 N N . MET A 1 92 ? 2.885 15.725 -10.601 1.00 85.50 92 MET A N 1
ATOM 758 C CA . MET A 1 92 ? 2.023 16.104 -9.476 1.00 85.50 92 MET A CA 1
ATOM 759 C C . MET A 1 92 ? 2.700 17.089 -8.514 1.00 85.50 92 MET A C 1
ATOM 761 O O . MET A 1 92 ? 2.066 18.070 -8.124 1.00 85.50 92 MET A O 1
ATOM 765 N N . ASP A 1 93 ? 3.984 16.898 -8.202 1.00 85.50 93 ASP A N 1
ATOM 766 C CA . ASP A 1 93 ? 4.753 17.799 -7.332 1.00 85.50 93 ASP A CA 1
ATOM 767 C C . ASP A 1 93 ? 4.886 19.209 -7.938 1.00 85.50 93 ASP A C 1
ATOM 769 O O . ASP A 1 93 ? 4.831 20.211 -7.221 1.00 85.50 93 ASP A O 1
ATOM 773 N N . LYS A 1 94 ? 4.996 19.306 -9.272 1.00 85.31 94 LYS A N 1
ATOM 774 C CA . LYS A 1 94 ? 5.052 20.583 -10.010 1.00 85.31 94 LYS A CA 1
ATOM 775 C C . LYS A 1 94 ? 3.707 21.314 -10.068 1.00 85.31 94 LYS A C 1
ATOM 777 O O . LYS A 1 94 ? 3.689 22.535 -10.225 1.00 85.31 94 LYS A O 1
ATOM 782 N N . HIS A 1 95 ? 2.586 20.601 -9.957 1.00 77.50 95 HIS A N 1
ATOM 783 C CA . HIS A 1 95 ? 1.245 21.135 -10.209 1.00 77.50 95 HIS A CA 1
ATOM 784 C C . HIS A 1 95 ? 0.288 20.901 -9.032 1.00 77.50 95 HIS A C 1
ATOM 786 O O . HIS A 1 95 ? -0.714 20.190 -9.143 1.00 77.50 95 HIS A O 1
ATOM 792 N N . GLN A 1 96 ? 0.556 21.579 -7.912 1.00 63.03 96 GLN A N 1
ATOM 793 C CA . GLN A 1 96 ? -0.229 21.467 -6.672 1.00 63.03 96 GLN A CA 1
ATOM 794 C C . GLN A 1 96 ? -1.722 21.842 -6.820 1.00 63.03 96 GLN A C 1
ATOM 796 O O . GLN A 1 96 ? -2.542 21.404 -6.013 1.00 63.03 96 GLN A O 1
ATOM 801 N N . SER A 1 97 ? -2.097 22.612 -7.852 1.00 55.88 97 SER A N 1
ATOM 802 C CA . SER A 1 97 ? -3.455 23.160 -8.043 1.00 55.88 97 SER A CA 1
ATOM 803 C C . SER A 1 97 ? -4.358 22.361 -8.998 1.00 55.88 97 SER A C 1
ATOM 805 O O . SER A 1 97 ? -5.430 22.839 -9.362 1.00 55.88 97 SER A O 1
ATOM 807 N N . GLY A 1 98 ? -3.961 21.145 -9.388 1.00 60.56 98 GLY A N 1
ATOM 808 C CA . GLY A 1 98 ? -4.692 20.336 -10.368 1.00 60.56 98 GLY A CA 1
ATOM 809 C C . GLY A 1 98 ? -4.403 20.756 -11.815 1.00 60.56 98 GLY A C 1
ATOM 810 O O . GLY A 1 98 ? -4.150 21.919 -12.116 1.00 60.56 98 GLY A O 1
ATOM 811 N N . TYR A 1 99 ? -4.384 19.777 -12.716 1.00 69.12 99 TYR A N 1
ATOM 812 C CA . TYR A 1 99 ? -4.051 19.939 -14.135 1.00 69.12 99 TYR A CA 1
ATOM 813 C C . TYR A 1 99 ? -4.767 18.861 -14.962 1.00 69.12 99 TYR A C 1
ATOM 815 O O . TYR A 1 99 ? -5.276 17.892 -14.393 1.00 69.12 99 TYR A O 1
ATOM 823 N N . SER A 1 100 ? -4.831 19.028 -16.289 1.00 69.38 100 SER A N 1
ATOM 824 C CA . SER A 1 100 ? -5.645 18.187 -17.194 1.00 69.38 100 SER A CA 1
ATOM 825 C C . SER A 1 100 ? -5.410 16.683 -17.023 1.00 69.38 100 SER A C 1
ATOM 827 O O . SER A 1 100 ? -6.351 15.896 -17.083 1.00 69.38 100 SER A O 1
ATOM 829 N N . ASP A 1 101 ? -4.167 16.297 -16.741 1.00 78.81 101 ASP A N 1
ATOM 830 C CA . ASP A 1 101 ? -3.735 14.901 -16.683 1.00 78.81 101 ASP A CA 1
ATOM 831 C C . ASP A 1 101 ? -3.692 14.353 -15.247 1.00 78.81 101 ASP A C 1
ATOM 833 O O . ASP A 1 101 ? -3.283 13.210 -15.040 1.00 78.81 101 ASP A O 1
ATOM 837 N N . TYR A 1 102 ? -4.158 15.122 -14.251 1.00 81.06 102 TYR A N 1
ATOM 838 C CA . TYR A 1 102 ? -4.107 14.747 -12.832 1.00 81.06 102 TYR A CA 1
ATOM 839 C C . TYR A 1 102 ? -4.692 13.356 -12.571 1.00 81.06 102 TYR A C 1
ATOM 841 O O . TYR A 1 102 ? -4.093 12.555 -11.863 1.00 81.06 102 TYR A O 1
ATOM 849 N N . LYS A 1 103 ? -5.848 13.036 -13.170 1.00 84.06 103 LYS A N 1
ATOM 850 C CA . LYS A 1 103 ? -6.497 11.727 -12.987 1.00 84.06 103 LYS A CA 1
ATOM 851 C C . LYS A 1 103 ? -5.652 10.584 -13.553 1.00 84.06 103 LYS A C 1
ATOM 853 O O . LYS A 1 103 ? -5.592 9.517 -12.952 1.00 84.06 103 LYS A O 1
ATOM 858 N N . THR A 1 104 ? -5.005 10.807 -14.693 1.00 84.94 104 THR A N 1
ATOM 859 C CA . THR A 1 104 ? -4.110 9.824 -15.312 1.00 84.94 104 THR A CA 1
ATOM 860 C C . THR A 1 104 ? -2.883 9.594 -14.436 1.00 84.94 104 THR A C 1
ATOM 862 O O . THR A 1 104 ? -2.553 8.443 -14.174 1.00 84.94 104 THR A O 1
ATOM 865 N N . ARG A 1 105 ? -2.256 10.661 -13.920 1.00 87.19 105 ARG A N 1
ATOM 866 C CA . ARG A 1 105 ? -1.074 10.556 -13.044 1.00 87.19 105 ARG A CA 1
ATOM 867 C C . ARG A 1 105 ? -1.381 9.952 -11.688 1.00 87.19 105 ARG A C 1
ATOM 869 O O . ARG A 1 105 ? -0.659 9.066 -11.251 1.00 87.19 105 ARG A O 1
ATOM 876 N N . LEU A 1 106 ? -2.495 10.349 -11.078 1.00 86.19 106 LEU A N 1
ATOM 877 C CA . LEU A 1 106 ? -2.981 9.730 -9.849 1.00 86.19 106 LEU A CA 1
ATOM 878 C C . LEU A 1 106 ? -3.093 8.215 -10.019 1.00 86.19 106 LEU A C 1
ATOM 880 O O . LEU A 1 106 ? -2.658 7.454 -9.166 1.00 86.19 106 LEU A O 1
ATOM 884 N N . PHE A 1 107 ? -3.646 7.776 -11.143 1.00 89.31 107 PHE A N 1
ATOM 885 C CA . PHE A 1 107 ? -3.765 6.359 -11.398 1.00 89.31 107 PHE A CA 1
ATOM 886 C C . PHE A 1 107 ? -2.445 5.644 -11.709 1.00 89.31 107 PHE A C 1
ATOM 888 O O . PHE A 1 107 ? -2.341 4.465 -11.399 1.00 89.31 107 PHE A O 1
ATOM 895 N N . GLU A 1 108 ? -1.462 6.303 -12.323 1.00 91.25 108 GLU A N 1
ATOM 896 C CA . GLU A 1 108 ? -0.126 5.714 -12.504 1.00 91.25 108 GLU A CA 1
ATOM 897 C C . GLU A 1 108 ? 0.556 5.447 -11.153 1.00 91.25 108 GLU A C 1
ATOM 899 O O . GLU A 1 108 ? 1.241 4.435 -11.017 1.00 91.25 108 GLU A O 1
ATOM 904 N N . LEU A 1 109 ? 0.331 6.309 -10.153 1.00 92.75 109 LEU A N 1
ATOM 905 C CA . LEU A 1 109 ? 0.815 6.096 -8.785 1.00 92.75 109 LEU A CA 1
ATOM 906 C C . LEU A 1 109 ? 0.052 4.981 -8.067 1.00 92.75 109 LEU A C 1
ATOM 908 O O . LEU A 1 109 ? 0.686 4.103 -7.495 1.00 92.75 109 LEU A O 1
ATOM 912 N N . ILE A 1 110 ? -1.282 4.970 -8.151 1.00 92.19 110 ILE A N 1
ATOM 913 C CA . ILE A 1 110 ? -2.109 3.888 -7.583 1.00 92.19 110 ILE A CA 1
ATOM 914 C C . ILE A 1 110 ? -1.693 2.535 -8.167 1.00 92.19 110 ILE A C 1
ATOM 916 O O . ILE A 1 110 ? -1.429 1.593 -7.439 1.00 92.19 110 ILE A O 1
ATOM 920 N N . ASP A 1 111 ? -1.525 2.460 -9.487 1.00 94.38 111 ASP A N 1
ATOM 921 C CA . ASP A 1 111 ? -1.090 1.240 -10.164 1.00 94.38 111 ASP A CA 1
ATOM 922 C C . ASP A 1 111 ? 0.301 0.750 -9.699 1.00 94.38 111 ASP A C 1
ATOM 924 O O . ASP A 1 111 ? 0.597 -0.444 -9.797 1.00 94.38 111 ASP A O 1
ATOM 928 N N . PHE A 1 112 ? 1.185 1.663 -9.278 1.00 96.44 112 PHE A N 1
ATOM 929 C CA . PHE A 1 112 ? 2.492 1.327 -8.709 1.00 96.44 112 PHE A CA 1
ATOM 930 C C . PHE A 1 112 ? 2.359 0.830 -7.270 1.00 96.44 112 PHE A C 1
ATOM 932 O O . PHE A 1 112 ? 2.931 -0.211 -6.953 1.00 96.44 112 PHE A O 1
ATOM 939 N N . ASN A 1 113 ? 1.579 1.529 -6.443 1.00 95.38 113 ASN A N 1
ATOM 940 C CA . ASN A 1 113 ? 1.281 1.140 -5.066 1.00 95.38 113 ASN A CA 1
ATOM 941 C C . ASN A 1 113 ? 0.643 -0.254 -5.014 1.00 95.38 113 ASN A C 1
ATOM 943 O O . ASN A 1 113 ? 1.184 -1.142 -4.363 1.00 95.38 113 ASN A O 1
ATOM 947 N N . ASP A 1 114 ? -0.400 -0.487 -5.818 1.00 93.94 114 ASP A N 1
ATOM 948 C CA . ASP A 1 114 ? -1.060 -1.789 -5.960 1.00 93.94 114 ASP A CA 1
ATOM 949 C C . ASP A 1 114 ? -0.047 -2.888 -6.309 1.00 93.94 114 ASP A C 1
ATOM 951 O O . ASP A 1 114 ? -0.072 -3.974 -5.737 1.00 93.94 114 ASP A O 1
ATOM 955 N N . ALA A 1 115 ? 0.872 -2.620 -7.247 1.00 95.56 115 ALA A N 1
ATOM 956 C CA . ALA A 1 115 ? 1.891 -3.588 -7.649 1.00 95.56 115 ALA A CA 1
ATOM 957 C C . ALA A 1 115 ? 2.941 -3.841 -6.558 1.00 95.56 115 ALA A C 1
ATOM 959 O O . ALA A 1 115 ? 3.470 -4.953 -6.476 1.00 95.56 115 ALA A O 1
ATOM 960 N N . PHE A 1 116 ? 3.260 -2.834 -5.746 1.00 97.56 116 PHE A N 1
ATOM 961 C CA . PHE A 1 116 ? 4.155 -2.966 -4.603 1.00 97.56 116 PHE A CA 1
ATOM 962 C C . PHE A 1 116 ? 3.515 -3.853 -3.536 1.00 97.56 116 PHE A C 1
ATOM 964 O O . PHE A 1 116 ? 4.107 -4.867 -3.161 1.00 97.56 116 PHE A O 1
ATOM 971 N N . ASP A 1 117 ? 2.284 -3.538 -3.135 1.00 95.19 117 ASP A N 1
ATOM 972 C CA . ASP A 1 117 ? 1.513 -4.300 -2.153 1.00 95.19 117 ASP A CA 1
ATOM 973 C C . ASP A 1 117 ? 1.335 -5.750 -2.595 1.00 95.19 117 ASP A C 1
ATOM 975 O O . ASP A 1 117 ? 1.648 -6.682 -1.853 1.00 95.19 117 ASP A O 1
ATOM 979 N N . ASP A 1 118 ? 0.916 -5.953 -3.844 1.00 94.06 118 ASP A N 1
ATOM 980 C CA . ASP A 1 118 ? 0.765 -7.272 -4.447 1.00 94.06 118 ASP A CA 1
ATOM 981 C C . ASP A 1 118 ? 2.067 -8.074 -4.430 1.00 94.06 118 ASP A C 1
ATOM 983 O O . ASP A 1 118 ? 2.040 -9.289 -4.226 1.00 94.06 118 ASP A O 1
ATOM 987 N N . THR A 1 119 ? 3.202 -7.415 -4.683 1.00 96.69 119 THR A N 1
ATOM 988 C CA . THR A 1 119 ? 4.513 -8.067 -4.657 1.00 96.69 119 THR A CA 1
ATOM 989 C C . THR A 1 119 ? 4.839 -8.490 -3.233 1.00 96.69 119 THR A C 1
ATOM 991 O O . THR A 1 119 ? 5.038 -9.681 -3.005 1.00 96.69 119 THR A O 1
ATOM 994 N N . VAL A 1 120 ? 4.795 -7.570 -2.267 1.00 97.00 120 VAL A N 1
ATOM 995 C CA . VAL A 1 120 ? 5.081 -7.862 -0.853 1.00 97.00 120 VAL A CA 1
ATOM 996 C C . VAL A 1 120 ? 4.194 -8.983 -0.313 1.00 97.00 120 VAL A C 1
ATOM 998 O O . VAL A 1 120 ? 4.688 -9.907 0.325 1.00 97.00 120 VAL A O 1
ATOM 1001 N N . LEU A 1 121 ? 2.892 -8.949 -0.604 1.00 95.12 121 LEU A N 1
ATOM 1002 C CA . LEU A 1 121 ? 1.937 -9.958 -0.138 1.00 95.12 121 LEU A CA 1
ATOM 1003 C C . LEU A 1 121 ? 2.123 -11.338 -0.789 1.00 95.12 121 LEU A C 1
ATOM 1005 O O . LEU A 1 121 ? 1.563 -12.316 -0.294 1.00 95.12 121 LEU A O 1
ATOM 1009 N N . SER A 1 122 ? 2.875 -11.423 -1.887 1.00 94.75 122 SER A N 1
ATOM 1010 C CA . SER A 1 122 ? 3.205 -12.684 -2.563 1.00 94.75 122 SER A CA 1
ATOM 1011 C C . SER A 1 122 ? 4.559 -13.268 -2.158 1.00 94.75 122 SER A C 1
ATOM 1013 O O . SER A 1 122 ? 4.820 -14.437 -2.437 1.00 94.75 122 SER A O 1
ATOM 1015 N N . LEU A 1 123 ? 5.425 -12.465 -1.536 1.00 94.56 123 LEU A N 1
ATOM 1016 C CA . LEU A 1 123 ? 6.767 -12.892 -1.166 1.00 94.56 123 LEU A CA 1
ATOM 1017 C C . LEU A 1 123 ? 6.750 -13.793 0.078 1.00 94.56 123 LEU A C 1
ATOM 1019 O O . LEU A 1 123 ? 5.961 -13.561 0.998 1.00 94.56 123 LEU A O 1
ATOM 1023 N N . PRO A 1 124 ? 7.658 -14.782 0.143 1.00 92.00 124 PRO A N 1
ATOM 1024 C CA . PRO A 1 124 ? 7.998 -15.459 1.389 1.00 92.00 124 PRO A CA 1
ATOM 1025 C C . PRO A 1 124 ? 8.477 -14.469 2.462 1.00 92.00 124 PRO A C 1
ATOM 1027 O O . PRO A 1 124 ? 9.117 -13.464 2.141 1.00 92.00 124 PRO A O 1
ATOM 1030 N N . GLU A 1 125 ? 8.186 -14.754 3.735 1.00 91.31 125 GLU A N 1
ATOM 1031 C CA . GLU A 1 125 ? 8.478 -13.839 4.851 1.00 91.31 125 GLU A CA 1
ATOM 1032 C C . GLU A 1 125 ? 9.975 -13.560 5.010 1.00 91.31 125 GLU A C 1
ATOM 1034 O O . GLU A 1 125 ? 10.368 -12.437 5.318 1.00 91.31 125 GLU A O 1
ATOM 1039 N N . GLU A 1 126 ? 10.811 -14.555 4.728 1.00 91.56 126 GLU A N 1
ATOM 1040 C CA . GLU A 1 126 ? 12.267 -14.468 4.783 1.00 91.56 126 GLU A CA 1
ATOM 1041 C C . GLU A 1 126 ? 12.868 -13.457 3.797 1.00 91.56 126 GLU A C 1
ATOM 1043 O O . GLU A 1 126 ? 14.010 -13.045 3.973 1.00 91.56 126 GLU A O 1
ATOM 1048 N N . LEU A 1 127 ? 12.117 -13.037 2.772 1.00 92.31 127 LEU A N 1
ATOM 1049 C CA . LEU A 1 127 ? 12.576 -12.045 1.796 1.00 92.31 127 LEU A CA 1
ATOM 1050 C C . LEU A 1 127 ? 12.131 -10.618 2.135 1.00 92.31 127 LEU A C 1
ATOM 1052 O O . LEU A 1 127 ? 12.540 -9.678 1.453 1.00 92.31 127 LEU A O 1
ATOM 1056 N N . LEU A 1 128 ? 11.281 -10.438 3.149 1.00 94.56 128 LEU A N 1
ATOM 1057 C CA . LEU A 1 128 ? 10.626 -9.159 3.420 1.00 94.56 128 LEU A CA 1
ATOM 1058 C C . LEU A 1 128 ? 11.534 -8.121 4.080 1.00 94.56 128 LEU A C 1
ATOM 1060 O O . LEU A 1 128 ? 11.327 -6.931 3.841 1.00 94.56 128 LEU A O 1
ATOM 1064 N N . SER A 1 129 ? 12.522 -8.542 4.875 1.00 92.62 129 SER A N 1
ATOM 1065 C CA . SER A 1 129 ? 13.426 -7.619 5.578 1.00 92.62 129 SER A CA 1
ATOM 1066 C C . SER A 1 129 ? 14.231 -6.761 4.610 1.00 92.62 129 SER A C 1
ATOM 1068 O O . SER A 1 129 ? 14.333 -5.547 4.781 1.00 92.62 129 SER A O 1
ATOM 1070 N N . ASP A 1 130 ? 14.730 -7.391 3.550 1.00 91.06 130 ASP A N 1
ATOM 1071 C CA . ASP A 1 130 ? 15.665 -6.775 2.611 1.00 91.06 130 ASP A CA 1
ATOM 1072 C C . ASP A 1 130 ? 14.943 -6.255 1.359 1.00 91.06 130 ASP A C 1
ATOM 1074 O O . ASP A 1 130 ? 15.540 -5.576 0.520 1.00 91.06 130 ASP A O 1
ATOM 1078 N N . PHE A 1 131 ? 13.645 -6.555 1.217 1.00 95.75 131 PHE A N 1
ATOM 1079 C CA . PHE A 1 131 ? 12.862 -6.217 0.031 1.00 95.75 131 PHE A CA 1
ATOM 1080 C C . PHE A 1 131 ? 12.904 -4.725 -0.328 1.00 95.75 131 PHE A C 1
ATOM 1082 O O . PHE A 1 131 ? 13.149 -4.434 -1.500 1.00 95.75 131 PHE A O 1
ATOM 1089 N N . PRO A 1 132 ? 12.721 -3.758 0.598 1.00 96.25 132 PRO A N 1
ATOM 1090 C CA . PRO A 1 132 ? 12.752 -2.345 0.228 1.00 96.25 132 PRO A CA 1
ATOM 1091 C C . PRO A 1 132 ? 14.098 -1.895 -0.339 1.00 96.25 132 PRO A C 1
ATOM 1093 O O . PRO A 1 132 ? 14.139 -1.193 -1.349 1.00 96.25 132 PRO A O 1
ATOM 1096 N N . GLU A 1 133 ? 15.207 -2.287 0.281 1.00 94.69 133 GLU A N 1
ATOM 1097 C CA . GLU A 1 133 ? 16.535 -1.923 -0.213 1.00 94.69 133 GLU A CA 1
ATOM 1098 C C . GLU A 1 133 ? 16.809 -2.610 -1.549 1.00 94.69 133 GLU A C 1
ATOM 1100 O O . GLU A 1 133 ? 17.256 -1.980 -2.513 1.00 94.69 133 GLU A O 1
ATOM 1105 N N . ARG A 1 134 ? 16.451 -3.892 -1.646 1.00 94.31 134 ARG A N 1
ATOM 1106 C CA . ARG A 1 134 ? 16.699 -4.650 -2.857 1.00 94.31 134 ARG A CA 1
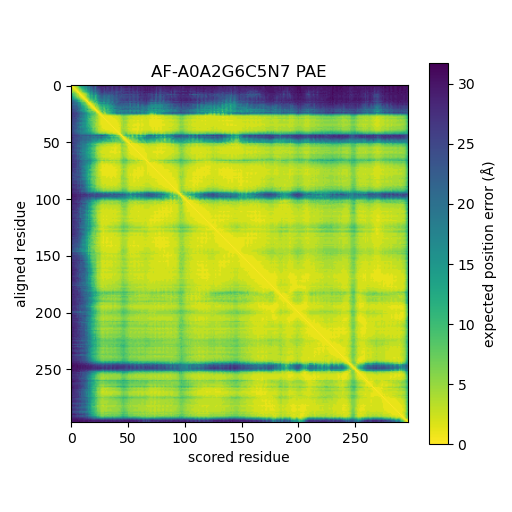ATOM 1107 C C . ARG A 1 134 ? 15.871 -4.152 -4.036 1.00 94.31 134 ARG A C 1
ATOM 1109 O O . ARG A 1 134 ? 16.420 -3.945 -5.116 1.00 94.31 134 ARG A O 1
ATOM 1116 N N . LEU A 1 135 ? 14.583 -3.892 -3.833 1.00 97.00 135 LEU A N 1
ATOM 1117 C CA . LEU A 1 135 ? 13.716 -3.313 -4.853 1.00 97.00 135 LEU A CA 1
ATOM 1118 C C . LEU A 1 135 ? 14.260 -1.966 -5.347 1.00 97.00 135 LEU A C 1
ATOM 1120 O O . LEU A 1 135 ? 14.232 -1.712 -6.552 1.00 97.00 135 LEU A O 1
ATOM 1124 N N . LYS A 1 136 ? 14.778 -1.118 -4.446 1.00 97.31 136 LYS A N 1
ATOM 1125 C CA . LYS A 1 136 ? 15.385 0.167 -4.820 1.00 97.31 136 LYS A CA 1
ATOM 1126 C C . LYS A 1 136 ? 16.498 -0.030 -5.841 1.00 97.31 136 LYS A C 1
ATOM 1128 O O . LYS A 1 136 ? 16.470 0.604 -6.892 1.00 97.31 136 LYS A O 1
ATOM 1133 N N . ASN A 1 137 ? 17.417 -0.949 -5.555 1.00 95.50 137 ASN A N 1
ATOM 1134 C CA . ASN A 1 137 ? 18.537 -1.248 -6.437 1.00 95.50 137 ASN A CA 1
ATOM 1135 C C . ASN A 1 137 ? 18.059 -1.772 -7.804 1.00 95.50 137 ASN A C 1
ATOM 1137 O O . ASN A 1 137 ? 18.479 -1.265 -8.841 1.00 95.50 137 ASN A O 1
ATOM 1141 N N . GLU A 1 138 ? 17.111 -2.715 -7.831 1.00 96.19 138 GLU A N 1
ATOM 1142 C CA . GLU A 1 138 ? 16.554 -3.235 -9.092 1.00 96.19 138 GLU A CA 1
ATOM 1143 C C . GLU A 1 138 ? 15.906 -2.124 -9.939 1.00 96.19 138 GLU A C 1
ATOM 1145 O O . GLU A 1 138 ? 16.109 -2.041 -11.153 1.00 96.19 138 GLU A O 1
ATOM 1150 N N . MET A 1 139 ? 15.163 -1.219 -9.299 1.00 97.50 139 MET A N 1
ATOM 1151 C CA . MET A 1 139 ? 14.558 -0.069 -9.965 1.00 97.50 139 MET A CA 1
ATOM 1152 C C . MET A 1 139 ? 15.597 0.947 -10.458 1.00 97.50 139 MET A C 1
ATOM 1154 O O . MET A 1 139 ? 15.466 1.461 -11.568 1.00 97.50 139 MET A O 1
ATOM 1158 N N . GLU A 1 140 ? 16.637 1.233 -9.673 1.00 96.88 140 GLU A N 1
ATOM 1159 C CA . GLU A 1 140 ? 17.739 2.121 -10.060 1.00 96.88 140 GLU A CA 1
ATOM 1160 C C . GLU A 1 140 ? 18.505 1.574 -11.264 1.00 96.88 140 GLU A C 1
ATOM 1162 O O . GLU A 1 140 ? 18.761 2.307 -12.225 1.00 96.88 140 GLU A O 1
ATOM 1167 N N . VAL A 1 141 ? 18.837 0.280 -11.238 1.00 94.56 141 VAL A N 1
ATOM 1168 C CA . VAL A 1 141 ? 19.480 -0.427 -12.348 1.00 94.56 141 VAL A CA 1
ATOM 1169 C C . VAL A 1 141 ? 18.613 -0.331 -13.598 1.00 94.56 141 VAL A C 1
ATOM 1171 O O . VAL A 1 141 ? 19.085 0.134 -14.639 1.00 94.56 141 VAL A O 1
ATOM 1174 N N . PHE A 1 142 ? 17.330 -0.673 -13.484 1.00 95.88 142 PHE A N 1
ATOM 1175 C CA . PHE A 1 142 ? 16.402 -0.636 -14.606 1.00 95.88 142 PHE A CA 1
ATOM 1176 C C . PHE A 1 142 ? 16.238 0.773 -15.196 1.00 95.88 142 PHE A C 1
ATOM 1178 O O . PHE A 1 142 ? 16.330 0.951 -16.417 1.00 95.88 142 PHE A O 1
ATOM 1185 N N . CYS A 1 143 ? 16.021 1.785 -14.351 1.00 95.38 143 CYS A N 1
ATOM 1186 C CA . CYS A 1 143 ? 15.854 3.172 -14.780 1.00 95.38 143 CYS A CA 1
ATOM 1187 C C . CYS A 1 143 ? 17.124 3.714 -15.443 1.00 95.38 143 CYS A C 1
ATOM 1189 O O . CYS A 1 143 ? 17.047 4.358 -16.493 1.00 95.38 143 CYS A O 1
ATOM 1191 N N . ARG A 1 144 ? 18.303 3.409 -14.890 1.00 94.56 144 ARG A N 1
ATOM 1192 C CA . ARG A 1 144 ? 19.594 3.805 -15.466 1.00 94.56 144 ARG A CA 1
ATOM 1193 C C . ARG A 1 144 ? 19.802 3.190 -16.847 1.00 94.56 144 ARG A C 1
ATOM 1195 O O . ARG A 1 144 ? 20.117 3.918 -17.791 1.00 94.56 144 ARG A O 1
ATOM 1202 N N . ASP A 1 145 ? 19.581 1.887 -16.983 1.00 91.75 145 ASP A N 1
ATOM 1203 C CA . ASP A 1 145 ? 19.810 1.150 -18.229 1.00 91.75 145 ASP A CA 1
ATOM 1204 C C . ASP A 1 145 ? 18.815 1.557 -19.331 1.00 91.75 145 ASP A C 1
ATOM 1206 O O . ASP A 1 145 ? 19.131 1.534 -20.525 1.00 91.75 145 ASP A O 1
ATOM 1210 N N . ASN A 1 146 ? 17.625 2.022 -18.937 1.00 90.31 146 ASN A N 1
ATOM 1211 C CA . ASN A 1 146 ? 16.614 2.560 -19.844 1.00 90.31 146 ASN A CA 1
ATOM 1212 C C . ASN A 1 146 ? 16.640 4.090 -19.971 1.00 90.31 146 ASN A C 1
ATOM 1214 O O . ASN A 1 146 ? 15.847 4.654 -20.737 1.00 90.31 146 ASN A O 1
ATOM 1218 N N . HIS A 1 147 ? 17.587 4.759 -19.306 1.00 90.69 147 HIS A N 1
ATOM 1219 C CA . HIS A 1 147 ? 17.751 6.211 -19.299 1.00 90.69 147 HIS A CA 1
ATOM 1220 C C . HIS A 1 147 ? 16.442 6.955 -18.967 1.00 90.69 147 HIS A C 1
ATOM 1222 O O . HIS A 1 147 ? 16.018 7.849 -19.714 1.00 90.69 147 HIS A O 1
ATOM 1228 N N . THR A 1 148 ? 15.789 6.538 -17.886 1.00 92.38 148 THR A N 1
ATOM 1229 C CA . THR A 1 148 ? 14.613 7.177 -17.287 1.00 92.38 148 THR A CA 1
ATOM 1230 C C . THR A 1 148 ? 14.952 7.719 -15.903 1.00 92.38 148 THR A C 1
ATOM 1232 O O . THR A 1 148 ? 15.958 7.344 -15.304 1.00 92.38 148 THR A O 1
ATOM 1235 N N . GLU A 1 149 ? 14.118 8.627 -15.405 1.00 93.75 149 GLU A N 1
ATOM 1236 C CA . GLU A 1 149 ? 14.258 9.163 -14.051 1.00 93.75 149 GLU A CA 1
ATOM 1237 C C . GLU A 1 149 ? 13.871 8.101 -13.014 1.00 93.75 149 GLU A C 1
ATOM 1239 O O . GLU A 1 149 ? 13.028 7.240 -13.274 1.00 93.75 149 GLU A O 1
ATOM 1244 N N . MET A 1 150 ? 14.501 8.184 -11.845 1.00 95.62 150 MET A N 1
ATOM 1245 C CA . MET A 1 150 ? 14.206 7.379 -10.662 1.00 95.62 150 MET A CA 1
ATOM 1246 C C . MET A 1 150 ? 13.633 8.290 -9.569 1.00 95.62 150 MET A C 1
ATOM 1248 O O . MET A 1 150 ? 13.861 9.503 -9.596 1.00 95.62 150 MET A O 1
ATOM 1252 N N . PHE A 1 151 ? 12.890 7.725 -8.613 1.00 95.56 151 PHE A N 1
ATOM 1253 C CA . PHE A 1 151 ? 12.491 8.457 -7.411 1.00 95.56 151 PHE A CA 1
ATOM 1254 C C . PHE A 1 151 ? 13.737 8.977 -6.687 1.00 95.56 151 PHE A C 1
ATOM 1256 O O . PHE A 1 151 ? 14.759 8.295 -6.636 1.00 95.56 151 PHE A O 1
ATOM 1263 N N . SER A 1 152 ? 13.650 10.168 -6.094 1.00 94.81 152 SER A N 1
ATOM 1264 C CA . SER A 1 152 ? 14.661 10.580 -5.112 1.00 94.81 152 SER A CA 1
ATOM 1265 C C . SER A 1 152 ? 14.608 9.674 -3.878 1.00 94.81 152 SER A C 1
ATOM 1267 O O . SER A 1 152 ? 13.547 9.133 -3.565 1.00 94.81 152 SER A O 1
ATOM 1269 N N . ASP A 1 153 ? 15.711 9.576 -3.132 1.00 95.56 153 ASP A N 1
ATOM 1270 C CA . ASP A 1 153 ? 15.782 8.775 -1.899 1.00 95.56 153 ASP A CA 1
ATOM 1271 C C . ASP A 1 153 ? 14.625 9.084 -0.947 1.00 95.56 153 ASP A C 1
ATOM 1273 O O . ASP A 1 153 ? 13.890 8.192 -0.535 1.00 95.56 153 ASP A O 1
ATOM 1277 N N . ARG A 1 154 ? 14.370 10.374 -0.709 1.00 94.38 154 ARG A N 1
ATOM 1278 C CA . ARG A 1 154 ? 13.279 10.829 0.157 1.00 94.38 154 ARG A CA 1
ATOM 1279 C C . ARG A 1 154 ? 11.892 10.441 -0.363 1.00 94.38 154 ARG A C 1
ATOM 1281 O O . ARG A 1 154 ? 11.009 10.141 0.436 1.00 94.38 154 ARG A O 1
ATOM 1288 N N . GLN A 1 155 ? 11.666 10.502 -1.677 1.00 93.94 155 GLN A N 1
ATOM 1289 C CA . GLN A 1 155 ? 10.394 10.062 -2.263 1.00 93.94 155 GLN A CA 1
ATOM 1290 C C . GLN A 1 155 ? 10.232 8.553 -2.100 1.00 93.94 155 GLN A C 1
ATOM 1292 O O . GLN A 1 155 ? 9.170 8.107 -1.680 1.00 93.94 155 GLN A O 1
ATOM 1297 N N . TYR A 1 156 ? 11.285 7.786 -2.385 1.00 96.25 156 TYR A N 1
ATOM 1298 C CA . TYR A 1 156 ? 11.263 6.338 -2.250 1.00 96.25 156 TYR A CA 1
ATOM 1299 C C . TYR A 1 156 ? 10.997 5.904 -0.804 1.00 96.25 156 TYR A C 1
ATOM 1301 O O . TYR A 1 156 ? 10.081 5.124 -0.555 1.00 96.25 156 TYR A O 1
ATOM 1309 N N . GLU A 1 157 ? 11.720 6.478 0.158 1.00 95.62 157 GLU A N 1
ATOM 1310 C CA . GLU A 1 157 ? 11.517 6.236 1.590 1.00 95.62 157 GLU A CA 1
ATOM 1311 C C . GLU A 1 157 ? 10.091 6.579 2.034 1.00 95.62 157 GLU A C 1
ATOM 1313 O O . GLU A 1 157 ? 9.468 5.813 2.766 1.00 95.62 157 GLU A O 1
ATOM 1318 N N . ALA A 1 158 ? 9.541 7.707 1.571 1.00 91.88 158 ALA A N 1
ATOM 1319 C CA . ALA A 1 158 ? 8.172 8.099 1.896 1.00 91.88 158 ALA A CA 1
ATOM 1320 C C . ALA A 1 158 ? 7.131 7.123 1.323 1.00 91.88 158 ALA A C 1
ATOM 1322 O O . ALA A 1 158 ? 6.159 6.814 2.016 1.00 91.88 158 ALA A O 1
ATOM 1323 N N . ILE A 1 159 ? 7.341 6.633 0.095 1.00 93.69 159 ILE A N 1
ATOM 1324 C CA . ILE A 1 159 ? 6.486 5.629 -0.553 1.00 93.69 159 ILE A CA 1
ATOM 1325 C C . ILE A 1 159 ? 6.533 4.321 0.234 1.00 93.69 159 ILE A C 1
ATOM 1327 O O . ILE A 1 159 ? 5.491 3.862 0.695 1.00 93.69 159 ILE A O 1
ATOM 1331 N N . VAL A 1 160 ? 7.729 3.767 0.461 1.00 95.94 160 VAL A N 1
ATOM 1332 C CA . VAL A 1 160 ? 7.912 2.523 1.226 1.00 95.94 160 VAL A CA 1
ATOM 1333 C C . VAL A 1 160 ? 7.276 2.655 2.603 1.00 95.94 160 VAL A C 1
ATOM 1335 O O . VAL A 1 160 ? 6.508 1.796 3.010 1.00 95.94 160 VAL A O 1
ATOM 1338 N N . TYR A 1 161 ? 7.529 3.750 3.319 1.00 92.69 161 TYR A N 1
ATOM 1339 C CA . TYR A 1 161 ? 6.973 3.939 4.654 1.00 92.69 161 TYR A CA 1
ATOM 1340 C C . TYR A 1 161 ? 5.441 4.043 4.641 1.00 92.69 161 TYR A C 1
ATOM 1342 O O . TYR A 1 161 ? 4.788 3.553 5.563 1.00 92.69 161 TYR A O 1
ATOM 1350 N N . GLY A 1 162 ? 4.854 4.689 3.629 1.00 92.50 162 GLY A N 1
ATOM 1351 C CA . GLY A 1 162 ? 3.404 4.732 3.418 1.00 92.50 162 GLY A CA 1
ATOM 1352 C C . GLY A 1 162 ? 2.820 3.333 3.226 1.00 92.50 162 GLY A C 1
ATOM 1353 O O . GLY A 1 162 ? 2.044 2.880 4.067 1.00 92.50 162 GLY A O 1
ATOM 1354 N N . LEU A 1 163 ? 3.289 2.633 2.193 1.00 95.12 163 LEU A N 1
ATOM 1355 C CA . LEU A 1 163 ? 2.804 1.307 1.801 1.00 95.12 163 LEU A CA 1
ATOM 1356 C C . LEU A 1 163 ? 3.050 0.250 2.877 1.00 95.12 163 LEU A C 1
ATOM 1358 O O . LEU A 1 163 ? 2.181 -0.571 3.159 1.00 95.12 163 LEU A O 1
ATOM 1362 N N . SER A 1 164 ? 4.179 0.321 3.588 1.00 96.06 164 SER A N 1
ATOM 1363 C CA . SER A 1 164 ? 4.460 -0.588 4.699 1.00 96.06 164 SER A CA 1
ATOM 1364 C C . SER A 1 164 ? 3.374 -0.574 5.770 1.00 96.06 164 SER A C 1
ATOM 1366 O O . SER A 1 164 ? 3.105 -1.613 6.368 1.00 96.06 164 SER A O 1
ATOM 1368 N N . ARG A 1 165 ? 2.717 0.568 6.010 1.00 95.19 165 ARG A N 1
ATOM 1369 C CA . ARG A 1 165 ? 1.610 0.658 6.976 1.00 95.19 165 ARG A CA 1
ATOM 1370 C C . ARG A 1 165 ? 0.330 0.038 6.467 1.00 95.19 165 ARG A C 1
ATOM 1372 O O . ARG A 1 165 ? -0.358 -0.624 7.239 1.00 95.19 165 ARG A O 1
ATOM 1379 N N . GLU A 1 166 ? 0.010 0.272 5.201 1.00 95.44 166 GLU A N 1
ATOM 1380 C CA . GLU A 1 166 ? -1.155 -0.318 4.545 1.00 95.44 166 GLU A CA 1
ATOM 1381 C C . GLU A 1 166 ? -1.032 -1.845 4.574 1.00 95.44 166 GLU A C 1
ATOM 1383 O O . GLU A 1 166 ? -1.915 -2.543 5.077 1.00 95.44 166 GLU A O 1
ATOM 1388 N N . ILE A 1 167 ? 0.131 -2.368 4.190 1.00 97.25 167 ILE A N 1
ATOM 1389 C CA . ILE A 1 167 ? 0.421 -3.802 4.232 1.00 97.25 167 ILE A CA 1
ATOM 1390 C C . ILE A 1 167 ? 0.413 -4.336 5.675 1.00 97.25 167 ILE A C 1
ATOM 1392 O O . ILE A 1 167 ? -0.193 -5.379 5.930 1.00 97.25 167 ILE A O 1
ATOM 1396 N N . ALA A 1 168 ? 1.016 -3.630 6.639 1.00 97.19 168 ALA A N 1
ATOM 1397 C CA . ALA A 1 168 ? 1.037 -4.058 8.041 1.00 97.19 168 ALA A CA 1
ATOM 1398 C C . ALA A 1 168 ? -0.353 -4.082 8.681 1.00 97.19 168 ALA A C 1
ATOM 1400 O O . ALA A 1 168 ? -0.675 -5.004 9.435 1.00 97.19 168 ALA A O 1
ATOM 1401 N N . LEU A 1 169 ? -1.211 -3.115 8.350 1.00 97.38 169 LEU A N 1
ATOM 1402 C CA . LEU A 1 169 ? -2.613 -3.136 8.751 1.00 97.38 169 LEU A CA 1
ATOM 1403 C C . LEU A 1 169 ? -3.344 -4.322 8.110 1.00 97.38 169 LEU A C 1
ATOM 1405 O O . LEU A 1 169 ? -4.059 -5.038 8.812 1.00 97.38 169 LEU A O 1
ATOM 1409 N N . TYR A 1 170 ? -3.139 -4.568 6.813 1.00 97.69 170 TYR A N 1
ATOM 1410 C CA . TYR A 1 170 ? -3.740 -5.700 6.106 1.00 97.69 170 TYR A CA 1
ATOM 1411 C C . TYR A 1 170 ? -3.342 -7.046 6.733 1.00 97.69 170 TYR A C 1
ATOM 1413 O O . TYR A 1 170 ? -4.210 -7.857 7.078 1.00 97.69 170 TYR A O 1
ATOM 1421 N N . ARG A 1 171 ? -2.037 -7.282 6.927 1.00 97.31 171 ARG A N 1
ATOM 1422 C CA . ARG A 1 171 ? -1.494 -8.512 7.528 1.00 97.31 171 ARG A CA 1
ATOM 1423 C C . ARG A 1 171 ? -1.946 -8.664 8.978 1.00 97.31 171 ARG A C 1
ATOM 1425 O O . ARG A 1 171 ? -2.423 -9.735 9.356 1.00 97.31 171 ARG A O 1
ATOM 1432 N N . GLY A 1 172 ? -1.889 -7.590 9.767 1.00 97.19 172 GLY A N 1
ATOM 1433 C CA . GLY A 1 172 ? -2.357 -7.567 11.153 1.00 97.19 172 GLY A CA 1
ATOM 1434 C C . GLY A 1 172 ? -3.847 -7.897 11.274 1.00 97.19 172 GLY A C 1
ATOM 1435 O O . GLY A 1 172 ? -4.232 -8.774 12.042 1.00 97.19 172 GLY A O 1
ATOM 1436 N N . ALA A 1 173 ? -4.699 -7.272 10.462 1.00 97.81 173 ALA A N 1
ATOM 1437 C CA . ALA A 1 173 ? -6.130 -7.559 10.454 1.00 97.81 173 ALA A CA 1
ATOM 1438 C C . ALA A 1 173 ? -6.430 -9.013 10.034 1.00 97.81 173 ALA A C 1
ATOM 1440 O O . ALA A 1 173 ? -7.273 -9.663 10.656 1.00 97.81 173 ALA A O 1
ATOM 1441 N N . LYS A 1 174 ? -5.698 -9.574 9.060 1.00 97.38 174 LYS A N 1
ATOM 1442 C CA . LYS A 1 174 ? -5.818 -11.002 8.719 1.00 97.38 174 LYS A CA 1
ATOM 1443 C C . LYS A 1 174 ? -5.395 -11.931 9.856 1.00 97.38 174 LYS A C 1
ATOM 1445 O O . LYS A 1 174 ? -6.116 -12.882 10.144 1.00 97.38 174 LYS A O 1
ATOM 1450 N N . LYS A 1 175 ? -4.271 -11.655 10.528 1.00 97.12 175 LYS A N 1
ATOM 1451 C CA . LYS A 1 175 ? -3.798 -12.427 11.696 1.00 97.12 175 LYS A CA 1
ATOM 1452 C C . LYS A 1 175 ? -4.816 -12.428 12.843 1.00 97.12 175 LYS A C 1
ATOM 1454 O O . LYS A 1 175 ? -4.924 -13.410 13.568 1.00 97.12 175 LYS A O 1
ATOM 1459 N N . LEU A 1 176 ? -5.599 -11.358 12.965 1.00 97.50 176 LEU A N 1
ATOM 1460 C CA . LEU A 1 176 ? -6.695 -11.231 13.930 1.00 97.50 176 LEU A CA 1
ATOM 1461 C C . LEU A 1 176 ? -7.997 -11.935 13.505 1.00 97.50 176 LEU A C 1
ATOM 1463 O O . LEU A 1 176 ? -8.981 -11.881 14.240 1.00 97.50 176 LEU A O 1
ATOM 1467 N N . GLY A 1 177 ? -8.023 -12.591 12.342 1.00 97.75 177 GLY A N 1
ATOM 1468 C CA . GLY A 1 177 ? -9.173 -13.355 11.852 1.00 97.75 177 GLY A CA 1
ATOM 1469 C C . GLY A 1 177 ? -10.221 -12.538 11.091 1.00 97.75 177 GLY A C 1
ATOM 1470 O O . GLY A 1 177 ? -11.285 -13.070 10.772 1.00 97.75 177 GLY A O 1
ATOM 1471 N N . TYR A 1 178 ? -9.948 -11.269 10.769 1.00 98.19 178 TYR A N 1
ATOM 1472 C CA . TYR A 1 178 ? -10.840 -10.478 9.922 1.00 98.19 178 TYR A CA 1
ATOM 1473 C C . TYR A 1 178 ? -10.725 -10.892 8.450 1.00 98.19 178 TYR A C 1
ATOM 1475 O O . TYR A 1 178 ? -9.669 -11.308 7.966 1.00 98.19 178 TYR A O 1
ATOM 1483 N N . GLN A 1 179 ? -11.815 -10.723 7.703 1.00 97.62 179 GLN A N 1
ATOM 1484 C CA . GLN A 1 179 ? -11.773 -10.762 6.246 1.00 97.62 179 GLN A CA 1
ATOM 1485 C C . GLN A 1 179 ? -11.293 -9.402 5.745 1.00 97.62 179 GLN A C 1
ATOM 1487 O O . GLN A 1 179 ? -11.907 -8.377 6.034 1.00 97.62 179 GLN A O 1
ATOM 1492 N N . VAL A 1 180 ? -10.190 -9.389 5.002 1.00 96.50 180 VAL A N 1
ATOM 1493 C CA . VAL 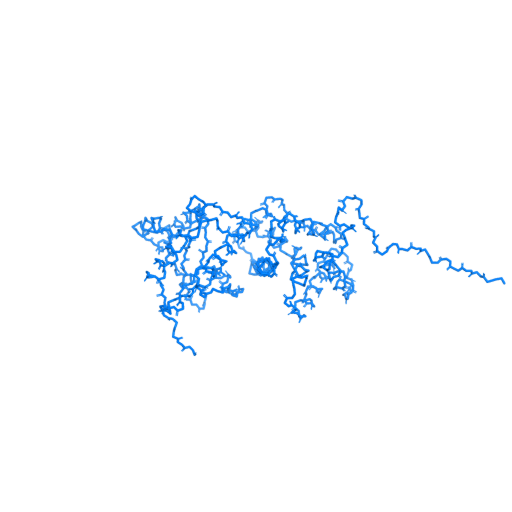A 1 180 ? -9.565 -8.153 4.522 1.00 96.50 180 VAL A CA 1
ATOM 1494 C C . VAL A 1 180 ? -9.294 -8.263 3.033 1.00 96.50 180 VAL A C 1
ATOM 1496 O O . VAL A 1 180 ? -8.796 -9.293 2.567 1.00 96.50 180 VAL A O 1
ATOM 1499 N N . ARG A 1 181 ? -9.593 -7.192 2.297 1.00 94.94 181 ARG A N 1
ATOM 1500 C CA . ARG A 1 181 ? -9.190 -7.023 0.897 1.00 94.94 181 ARG A CA 1
ATOM 1501 C C . ARG A 1 181 ? -8.615 -5.628 0.675 1.00 94.94 181 ARG A C 1
ATOM 1503 O O . ARG A 1 181 ? -9.194 -4.657 1.164 1.00 94.94 181 ARG A O 1
ATOM 1510 N N . MET A 1 182 ? -7.545 -5.536 -0.110 1.00 92.12 182 MET A N 1
ATOM 1511 C CA . MET A 1 182 ? -7.154 -4.264 -0.723 1.00 92.12 182 MET A CA 1
ATOM 1512 C C . MET A 1 182 ? -8.256 -3.813 -1.687 1.00 92.12 182 MET A C 1
ATOM 1514 O O . MET A 1 182 ? -9.083 -4.624 -2.143 1.00 92.12 182 MET A O 1
ATOM 1518 N N . THR A 1 183 ? -8.359 -2.512 -1.932 1.00 87.69 183 THR A N 1
ATOM 1519 C CA . THR A 1 183 ? -9.423 -2.005 -2.797 1.00 87.69 183 THR A CA 1
ATOM 1520 C C . THR A 1 183 ? -9.027 -1.954 -4.268 1.00 87.69 183 THR A C 1
ATOM 1522 O O . THR A 1 183 ? -7.880 -2.136 -4.644 1.00 87.69 183 THR A O 1
ATOM 1525 N N . SER A 1 184 ? -10.019 -1.781 -5.144 1.00 85.12 184 SER A N 1
ATOM 1526 C CA . SER A 1 184 ? -9.732 -1.519 -6.557 1.00 85.12 184 SER A CA 1
ATOM 1527 C C . SER A 1 184 ? -9.149 -0.117 -6.745 1.00 85.12 184 SER A C 1
ATOM 1529 O O . SER A 1 184 ? -9.553 0.803 -6.040 1.00 85.12 184 SER A O 1
ATOM 1531 N N . ARG A 1 185 ? -8.395 0.102 -7.825 1.00 83.44 185 ARG A N 1
ATOM 1532 C CA . ARG A 1 185 ? -7.959 1.429 -8.303 1.00 83.44 185 ARG A CA 1
ATOM 1533 C C . ARG A 1 185 ? -9.014 2.546 -8.226 1.00 83.44 185 ARG A C 1
ATOM 1535 O O . ARG A 1 185 ? -8.689 3.710 -8.005 1.00 83.44 185 ARG A O 1
ATOM 1542 N N . VAL A 1 186 ? -10.293 2.231 -8.462 1.00 83.88 186 VAL A N 1
ATOM 1543 C CA . VAL A 1 186 ? -11.392 3.213 -8.371 1.00 83.88 186 VAL A CA 1
ATOM 1544 C C . VAL A 1 186 ? -11.693 3.591 -6.920 1.00 83.88 186 VAL A C 1
ATOM 1546 O O . VAL A 1 186 ? -11.959 4.758 -6.646 1.00 83.88 186 VAL A O 1
ATOM 1549 N N . GLN A 1 187 ? -11.662 2.615 -6.014 1.00 85.12 187 GLN A N 1
ATOM 1550 C CA . GLN A 1 187 ? -11.866 2.801 -4.577 1.00 85.12 187 GLN A CA 1
ATOM 1551 C C . GLN A 1 187 ? -10.664 3.507 -3.935 1.00 85.12 187 GLN A C 1
ATOM 1553 O O . GLN A 1 187 ? -10.877 4.472 -3.205 1.00 85.12 187 GLN A O 1
ATOM 1558 N N . ASP A 1 188 ? -9.435 3.134 -4.295 1.00 84.12 188 ASP A N 1
ATOM 1559 C CA . ASP A 1 188 ? -8.217 3.831 -3.861 1.00 84.12 188 ASP A CA 1
ATOM 1560 C C . ASP A 1 188 ? -8.232 5.297 -4.326 1.00 84.12 188 ASP A C 1
ATOM 1562 O O . ASP A 1 188 ? -8.095 6.228 -3.535 1.00 84.12 188 ASP A O 1
ATOM 1566 N N . ALA A 1 189 ? -8.623 5.569 -5.575 1.00 83.88 189 ALA A N 1
ATOM 1567 C CA . ALA A 1 189 ? -8.794 6.951 -6.026 1.00 83.88 189 ALA A CA 1
ATOM 1568 C C . ALA A 1 189 ? -9.882 7.739 -5.259 1.00 83.88 189 ALA A C 1
ATOM 1570 O O . ALA A 1 189 ? -9.934 8.971 -5.382 1.00 83.88 189 ALA A O 1
ATOM 1571 N N . MET A 1 190 ? -10.764 7.072 -4.502 1.00 83.31 190 MET A N 1
ATOM 1572 C CA . MET A 1 190 ? -11.716 7.680 -3.556 1.00 83.31 190 MET A CA 1
ATOM 1573 C C . MET A 1 190 ? -11.157 7.814 -2.126 1.00 83.31 190 MET A C 1
ATOM 1575 O O . MET A 1 190 ? -11.862 8.322 -1.247 1.00 83.31 190 MET A O 1
ATOM 1579 N N . GLY A 1 191 ? -9.902 7.427 -1.915 1.00 85.56 191 GLY A N 1
ATOM 1580 C CA . GLY A 1 191 ? -9.188 7.389 -0.646 1.00 85.56 191 GLY A CA 1
ATOM 1581 C C . GLY A 1 191 ? -9.663 6.235 0.219 1.00 85.56 191 GLY A C 1
ATOM 1582 O O . GLY A 1 191 ? -10.109 6.488 1.330 1.00 85.56 191 GLY A O 1
ATOM 1583 N N . VAL A 1 192 ? -9.700 5.016 -0.319 1.00 90.94 192 VAL A N 1
ATOM 1584 C CA . VAL A 1 192 ? -9.954 3.802 0.464 1.00 90.94 192 VAL A CA 1
ATOM 1585 C C . VAL A 1 192 ? -8.847 2.810 0.176 1.00 90.94 192 VAL A C 1
ATOM 1587 O O . VAL A 1 192 ? -8.803 2.259 -0.915 1.00 90.94 192 VAL A O 1
ATOM 1590 N N . ASP A 1 193 ? -8.020 2.535 1.166 1.00 93.19 193 ASP A N 1
ATOM 1591 C CA . ASP A 1 193 ? -6.855 1.667 1.008 1.00 93.19 193 ASP A CA 1
ATOM 1592 C C . ASP A 1 193 ? -7.306 0.197 1.063 1.00 93.19 193 ASP A C 1
ATOM 1594 O O . ASP A 1 193 ? -7.000 -0.623 0.199 1.00 93.19 193 ASP A O 1
ATOM 1598 N N . MET A 1 194 ? -8.173 -0.136 2.028 1.00 95.81 194 MET A N 1
ATOM 1599 C CA . MET A 1 194 ? -8.691 -1.498 2.194 1.00 95.81 194 MET A CA 1
ATOM 1600 C C . MET A 1 194 ? -10.109 -1.551 2.759 1.00 95.81 194 MET A C 1
ATOM 1602 O O . MET A 1 194 ? -10.660 -0.568 3.259 1.00 95.81 194 MET A O 1
ATOM 1606 N N . VAL A 1 195 ? -10.701 -2.742 2.712 1.00 96.94 195 VAL A N 1
ATOM 1607 C CA . VAL A 1 195 ? -11.958 -3.060 3.394 1.00 96.94 195 VAL A CA 1
ATOM 1608 C C . VAL A 1 195 ? -11.713 -4.164 4.407 1.00 96.94 195 VAL A C 1
ATOM 1610 O O . VAL A 1 195 ? -11.159 -5.208 4.062 1.00 96.94 195 VAL A O 1
ATOM 1613 N N . ILE A 1 196 ? -12.159 -3.925 5.640 1.00 97.94 196 ILE A N 1
ATOM 1614 C CA . ILE A 1 196 ? -12.106 -4.887 6.741 1.00 97.94 196 ILE A CA 1
ATOM 1615 C C . ILE A 1 196 ? -13.535 -5.292 7.087 1.00 97.94 196 ILE A C 1
ATOM 1617 O O . ILE A 1 196 ? -14.380 -4.442 7.377 1.00 97.94 196 ILE A O 1
ATOM 1621 N N . THR A 1 197 ? -13.791 -6.594 7.072 1.00 98.00 197 THR A N 1
ATOM 1622 C CA . THR A 1 197 ? -15.066 -7.205 7.430 1.00 98.00 197 THR A CA 1
ATOM 1623 C C . THR A 1 197 ? -14.857 -8.186 8.572 1.00 98.00 197 THR A C 1
ATOM 1625 O O . THR A 1 197 ? -13.997 -9.066 8.517 1.00 98.00 197 THR A O 1
ATOM 1628 N N . ASP A 1 198 ? -15.675 -8.061 9.608 1.00 97.50 198 ASP A N 1
ATOM 1629 C CA . ASP A 1 198 ? -15.742 -9.052 10.669 1.00 97.50 198 ASP A CA 1
ATOM 1630 C C . ASP A 1 198 ? -16.652 -10.213 10.246 1.00 97.50 198 ASP A C 1
ATOM 1632 O O . ASP A 1 198 ? -17.860 -10.020 10.055 1.00 97.50 198 ASP A O 1
ATOM 1636 N N . PRO A 1 199 ? -16.103 -11.433 10.083 1.00 96.06 199 PRO A N 1
ATOM 1637 C CA . PRO A 1 199 ? -16.888 -12.578 9.652 1.00 96.06 199 PRO A CA 1
ATOM 1638 C C . PRO A 1 199 ? -17.932 -13.012 10.688 1.00 96.06 199 PRO A C 1
ATOM 1640 O O . PRO A 1 199 ? -18.886 -13.688 10.292 1.00 96.06 199 PRO A O 1
ATOM 1643 N N . GLN A 1 200 ? -17.781 -12.645 11.966 1.00 95.06 200 GLN A N 1
ATOM 1644 C CA . GLN A 1 200 ? -18.720 -12.980 13.038 1.00 95.06 200 GLN A CA 1
ATOM 1645 C C . GLN A 1 200 ? -19.909 -12.021 13.043 1.00 95.06 200 GLN A C 1
ATOM 1647 O O . GLN A 1 200 ? -21.054 -12.458 12.957 1.00 95.06 200 GLN A O 1
ATOM 1652 N N . THR A 1 201 ? -19.650 -10.712 13.087 1.00 95.56 201 THR A N 1
ATOM 1653 C CA . THR A 1 201 ? -20.718 -9.698 13.148 1.00 95.56 201 THR A CA 1
ATOM 1654 C C . THR A 1 201 ? -21.287 -9.324 11.781 1.00 95.56 201 THR A C 1
ATOM 1656 O O . THR A 1 201 ? -22.315 -8.652 11.714 1.00 95.56 201 THR A O 1
ATOM 1659 N N . LYS A 1 202 ? -20.630 -9.732 10.684 1.00 95.94 202 LYS A N 1
ATOM 1660 C CA . LYS A 1 202 ? -20.949 -9.330 9.300 1.00 95.94 202 LYS A CA 1
ATOM 1661 C C . LYS A 1 202 ? -20.911 -7.817 9.087 1.00 95.94 202 LYS A C 1
ATOM 1663 O O . LYS A 1 202 ? -21.487 -7.309 8.125 1.00 95.94 202 LYS A O 1
ATOM 1668 N N . LYS A 1 203 ? -20.233 -7.085 9.969 1.00 96.44 203 LYS A N 1
ATOM 1669 C CA . LYS A 1 203 ? -20.000 -5.654 9.813 1.00 96.44 203 LYS A CA 1
ATOM 1670 C C . LYS A 1 203 ? -18.749 -5.418 8.984 1.00 96.44 203 LYS A C 1
ATOM 1672 O O . LYS A 1 203 ? -17.755 -6.124 9.135 1.00 96.44 203 LYS A O 1
ATOM 1677 N N . SER A 1 204 ? -18.795 -4.402 8.134 1.00 96.94 204 SER A N 1
ATOM 1678 C CA . SE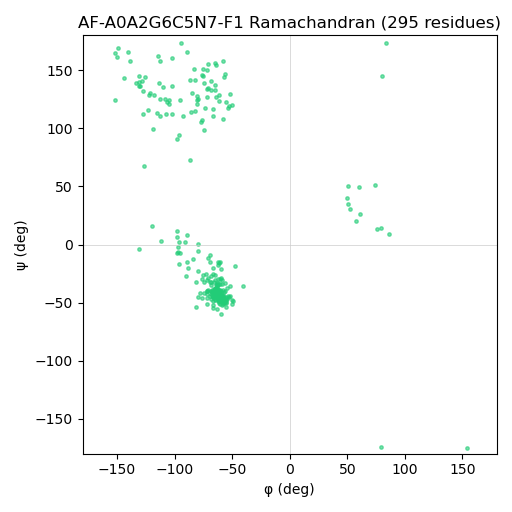R A 1 204 ? -17.689 -4.008 7.272 1.00 96.94 204 SER A CA 1
ATOM 1679 C C . SER A 1 204 ? -17.426 -2.510 7.353 1.00 96.94 204 SER A C 1
ATOM 1681 O O . SER A 1 204 ? -18.361 -1.714 7.458 1.00 96.94 204 SER A O 1
ATOM 1683 N N . ILE A 1 205 ? -16.152 -2.132 7.254 1.00 96.50 205 ILE A N 1
ATOM 1684 C CA . ILE A 1 205 ? -15.693 -0.744 7.157 1.00 96.50 205 ILE A CA 1
ATOM 1685 C C . ILE A 1 205 ? -14.709 -0.579 5.998 1.00 96.50 205 ILE A C 1
ATOM 1687 O O . ILE A 1 205 ? -13.855 -1.432 5.760 1.00 96.50 205 ILE A O 1
ATOM 1691 N N . ASN A 1 206 ? -14.835 0.539 5.286 1.00 96.00 206 ASN A N 1
ATOM 1692 C CA . ASN A 1 206 ? -13.837 1.023 4.335 1.00 96.00 206 ASN A CA 1
ATOM 1693 C C . ASN A 1 206 ? -12.796 1.827 5.118 1.00 96.00 206 ASN A C 1
ATOM 1695 O O . ASN A 1 206 ? -13.186 2.708 5.883 1.00 96.00 206 ASN A O 1
ATOM 1699 N N . ILE A 1 207 ? -11.510 1.556 4.932 1.00 96.31 207 ILE A N 1
ATOM 1700 C CA . ILE A 1 207 ? -10.422 2.183 5.686 1.00 96.31 207 ILE A CA 1
ATOM 1701 C C . ILE A 1 207 ? -9.618 3.128 4.791 1.00 96.31 207 ILE A C 1
ATOM 1703 O O . ILE A 1 207 ? -9.269 2.769 3.675 1.00 96.31 207 ILE A O 1
ATOM 1707 N N . ASP A 1 208 ? -9.305 4.310 5.318 1.00 95.38 208 ASP A N 1
ATOM 1708 C CA . ASP A 1 208 ? -8.264 5.226 4.832 1.00 95.38 208 ASP A CA 1
ATOM 1709 C C . ASP A 1 208 ? -7.247 5.388 5.963 1.00 95.38 208 ASP A C 1
ATOM 1711 O O . ASP A 1 208 ? -7.501 6.088 6.952 1.00 95.38 208 ASP A O 1
ATOM 1715 N N . CYS A 1 209 ? -6.134 4.671 5.885 1.00 94.62 209 CYS A N 1
ATOM 1716 C CA . CYS A 1 209 ? -5.148 4.635 6.941 1.00 94.62 209 CYS A CA 1
ATOM 1717 C C . CYS A 1 209 ? -4.208 5.844 6.863 1.00 94.62 209 CYS A C 1
ATOM 1719 O O . CYS A 1 209 ? -3.854 6.376 5.804 1.00 94.62 209 CYS A O 1
ATOM 1721 N N . LYS A 1 210 ? -3.846 6.371 8.031 1.00 93.62 210 LYS A N 1
ATOM 1722 C CA . LYS A 1 210 ? -3.055 7.594 8.144 1.00 93.62 210 LYS A CA 1
ATOM 1723 C C . LYS A 1 210 ? -2.095 7.497 9.311 1.00 93.62 210 LYS A C 1
ATOM 1725 O O . LYS A 1 210 ? -2.439 7.024 10.390 1.00 93.62 210 LYS A O 1
ATOM 1730 N N . THR A 1 211 ? -0.907 8.057 9.114 1.00 92.94 211 THR A N 1
ATOM 1731 C CA . THR A 1 211 ? 0.027 8.337 10.209 1.00 92.94 211 THR A CA 1
ATOM 1732 C C . THR A 1 211 ? -0.634 9.253 11.236 1.00 92.94 211 THR A C 1
ATOM 1734 O O . THR A 1 211 ? -1.539 10.019 10.894 1.00 92.94 211 THR A O 1
ATOM 1737 N N . ARG A 1 212 ? -0.146 9.253 12.478 1.00 92.88 212 ARG A N 1
ATOM 1738 C CA . ARG A 1 212 ? -0.628 10.174 13.522 1.00 92.88 212 ARG A CA 1
ATOM 1739 C C . ARG A 1 212 ? -0.679 11.636 13.063 1.00 92.88 212 ARG A C 1
ATOM 1741 O O . ARG A 1 212 ? -1.710 12.288 13.206 1.00 92.88 212 ARG A O 1
ATOM 1748 N N . SER A 1 213 ? 0.400 12.135 12.461 1.00 92.88 213 SER A N 1
ATOM 1749 C CA . SER A 1 213 ? 0.468 13.511 11.956 1.00 92.88 213 SER A CA 1
ATOM 1750 C C . SER A 1 213 ? -0.501 13.756 10.796 1.00 92.88 213 SER A C 1
ATOM 1752 O O . SER A 1 213 ? -1.226 14.752 10.789 1.00 92.88 213 SER A O 1
ATOM 1754 N N . SER A 1 214 ? -0.570 12.834 9.833 1.00 93.06 214 SER A N 1
ATOM 1755 C CA . SER A 1 214 ? -1.459 12.956 8.673 1.00 93.06 214 SER A CA 1
ATOM 1756 C C . SER A 1 214 ? -2.929 12.914 9.079 1.00 93.06 214 SER A C 1
ATOM 1758 O O . SER A 1 214 ? -3.735 13.671 8.539 1.00 93.06 214 SER A O 1
ATOM 1760 N N . PHE A 1 215 ? -3.270 12.075 10.058 1.00 96.31 215 PHE A N 1
ATOM 1761 C CA . PHE A 1 215 ? -4.598 11.994 10.652 1.00 96.31 215 PHE A CA 1
ATOM 1762 C C . PHE A 1 215 ? -4.979 13.327 11.306 1.00 96.31 215 PHE A C 1
ATOM 1764 O O . PHE A 1 215 ? -6.007 13.904 10.955 1.00 96.31 215 PHE A O 1
ATOM 1771 N N . HIS A 1 216 ? -4.102 13.881 12.148 1.00 95.94 216 HIS A N 1
ATOM 1772 C CA . HIS A 1 216 ? -4.312 15.174 12.802 1.00 95.94 216 HIS A CA 1
ATOM 1773 C C . HIS A 1 216 ? -4.586 16.308 11.801 1.00 95.94 216 HIS A C 1
ATOM 1775 O O . HIS A 1 216 ? -5.622 16.980 11.850 1.00 95.94 216 HIS A O 1
ATOM 1781 N N . PHE A 1 217 ? -3.703 16.486 10.813 1.00 96.31 217 PHE A N 1
ATOM 1782 C CA . PHE A 1 217 ? -3.886 17.519 9.790 1.00 96.31 217 PHE A CA 1
ATOM 1783 C C . PHE A 1 217 ? -5.110 17.264 8.910 1.00 96.31 217 PHE A C 1
ATOM 1785 O O . PHE A 1 217 ? -5.741 18.210 8.424 1.00 96.31 217 PHE A O 1
ATOM 1792 N N . ARG A 1 218 ? -5.479 15.998 8.692 1.00 95.00 218 ARG A N 1
ATOM 1793 C CA . ARG A 1 218 ? -6.703 15.654 7.973 1.00 95.00 218 ARG A CA 1
ATOM 1794 C C . ARG A 1 218 ? -7.938 16.083 8.758 1.00 95.00 218 ARG A C 1
ATOM 1796 O O . ARG A 1 218 ? -8.829 16.673 8.150 1.00 95.00 218 ARG A O 1
ATOM 1803 N N . LEU A 1 219 ? -7.974 15.859 10.068 1.00 96.38 219 LEU A N 1
ATOM 1804 C CA . LEU A 1 219 ? -9.062 16.318 10.929 1.00 96.38 219 LEU A CA 1
ATOM 1805 C C . LEU A 1 219 ? -9.174 17.848 10.944 1.00 96.38 219 LEU A C 1
ATOM 1807 O O . LEU A 1 219 ? -10.270 18.374 10.764 1.00 96.38 219 LEU A O 1
ATOM 1811 N N . ILE A 1 220 ? -8.050 18.567 11.036 1.00 96.44 220 ILE A N 1
ATOM 1812 C CA . ILE A 1 220 ? -8.017 20.036 10.906 1.00 96.44 220 ILE A CA 1
ATOM 1813 C C . ILE A 1 220 ? -8.638 20.473 9.572 1.00 96.44 220 ILE A C 1
ATOM 1815 O O . ILE A 1 220 ? -9.536 21.314 9.539 1.00 96.44 220 ILE A O 1
ATOM 1819 N N . LYS A 1 221 ? -8.236 19.855 8.454 1.00 94.44 221 LYS A N 1
ATOM 1820 C CA . LYS A 1 221 ? -8.811 20.154 7.131 1.00 94.44 221 LYS A CA 1
ATOM 1821 C C . LYS A 1 221 ? -10.315 19.873 7.058 1.00 94.44 221 LYS A C 1
ATOM 1823 O O . LYS A 1 221 ? -11.014 20.568 6.325 1.00 94.44 221 LYS A O 1
ATOM 1828 N N . LEU A 1 222 ? -10.817 18.852 7.752 1.00 94.00 222 LEU A N 1
ATOM 1829 C CA . LEU A 1 222 ? -12.250 18.548 7.796 1.00 94.00 222 LEU A CA 1
ATOM 1830 C C . LEU A 1 222 ? -13.023 19.575 8.627 1.00 94.00 222 LEU A C 1
ATOM 1832 O O . LEU A 1 222 ? -14.092 19.995 8.184 1.00 94.00 222 LEU A O 1
ATOM 1836 N N . LEU A 1 223 ? -12.464 20.017 9.757 1.00 95.06 223 LEU A N 1
ATOM 1837 C CA . LEU A 1 223 ? -13.029 21.082 10.586 1.00 95.06 223 LEU A CA 1
ATOM 1838 C C . LEU A 1 223 ? -13.129 22.395 9.800 1.00 95.06 223 LEU A C 1
ATOM 1840 O O . LEU A 1 223 ? -14.208 22.972 9.705 1.00 95.06 223 LEU A O 1
ATOM 1844 N N . HIS A 1 224 ? -12.035 22.825 9.160 1.00 95.25 224 HIS A N 1
ATOM 1845 C CA . HIS A 1 224 ? -12.022 24.045 8.340 1.00 95.25 224 HIS A CA 1
ATOM 1846 C C . HIS A 1 224 ? -13.017 23.999 7.176 1.00 95.25 224 HIS A C 1
ATOM 1848 O O . HIS A 1 224 ? -13.497 25.035 6.733 1.00 95.25 224 HIS A O 1
ATOM 1854 N N . LYS A 1 225 ? -13.324 22.803 6.663 1.00 92.31 225 LYS A N 1
ATOM 1855 C CA . LYS A 1 225 ? -14.317 2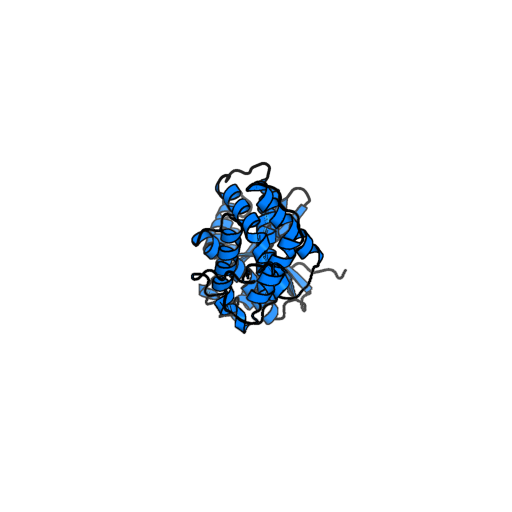2.599 5.598 1.00 92.31 225 LYS A CA 1
ATOM 1856 C C . LYS A 1 225 ? -15.736 22.377 6.132 1.00 92.31 225 LYS A C 1
ATOM 1858 O O . LYS A 1 225 ? -16.599 21.990 5.348 1.00 92.31 225 LYS A O 1
ATOM 1863 N N . HIS A 1 226 ? -15.962 22.553 7.435 1.00 91.50 226 HIS A N 1
ATOM 1864 C CA . HIS A 1 226 ? -17.237 22.309 8.118 1.00 91.50 226 HIS A CA 1
ATOM 1865 C C . HIS A 1 226 ? -17.824 20.913 7.848 1.00 91.50 226 HIS A C 1
ATOM 1867 O O . HIS A 1 226 ? -19.037 20.725 7.812 1.00 91.50 226 HIS A O 1
ATOM 1873 N N . ARG A 1 227 ? -16.955 19.917 7.628 1.00 90.25 227 ARG A N 1
ATOM 1874 C CA . ARG A 1 227 ? -17.356 18.512 7.435 1.00 90.25 227 ARG A CA 1
ATOM 1875 C C . ARG A 1 227 ? -17.457 17.750 8.751 1.00 90.25 227 ARG A C 1
ATOM 1877 O O . ARG A 1 227 ? -18.094 16.705 8.775 1.00 90.25 227 ARG A O 1
ATOM 1884 N N . ILE A 1 228 ? -16.807 18.273 9.786 1.00 93.38 228 ILE A N 1
ATOM 1885 C CA . ILE A 1 228 ? -16.928 17.875 11.186 1.00 93.38 228 ILE A CA 1
ATOM 1886 C C . ILE A 1 228 ? -16.930 19.146 12.045 1.00 93.38 228 ILE A C 1
ATOM 1888 O O . ILE A 1 228 ? -16.423 20.183 11.607 1.00 93.38 228 ILE A O 1
ATOM 1892 N N . ASN A 1 229 ? -17.470 19.076 13.257 1.00 94.69 229 ASN A N 1
ATOM 1893 C CA . ASN A 1 229 ? -17.349 20.122 14.275 1.00 94.69 229 ASN A CA 1
ATOM 1894 C C . ASN A 1 229 ? -16.180 19.857 15.244 1.00 94.69 229 ASN A C 1
ATOM 1896 O O . ASN A 1 229 ? -15.541 18.806 15.206 1.00 94.69 229 ASN A O 1
ATOM 1900 N N . GLU A 1 230 ? -15.887 20.816 16.127 1.00 96.19 230 GLU A N 1
ATOM 1901 C CA . GLU A 1 230 ? -14.757 20.717 17.066 1.00 96.19 230 GLU A CA 1
ATOM 1902 C C . GLU A 1 230 ? -14.908 19.549 18.053 1.00 96.19 230 GLU A C 1
ATOM 1904 O O . GLU A 1 230 ? -13.945 18.836 18.334 1.00 96.19 230 GLU A O 1
ATOM 1909 N N . GLY A 1 231 ? -16.130 19.285 18.524 1.00 96.94 231 GLY A N 1
ATOM 1910 C CA . GLY A 1 231 ? -16.408 18.139 19.388 1.00 96.94 231 GLY A CA 1
ATOM 1911 C C . GLY A 1 231 ? -16.159 16.803 18.680 1.00 96.94 231 GLY A C 1
ATOM 1912 O O . GLY A 1 231 ? -15.578 15.892 19.264 1.00 96.94 231 GLY A O 1
ATOM 1913 N N . GLU A 1 232 ? -16.550 16.685 17.410 1.00 95.19 232 GLU A N 1
ATOM 1914 C CA . GLU A 1 232 ? -16.239 15.526 16.563 1.00 95.19 232 GLU A CA 1
ATOM 1915 C C . GLU A 1 232 ? -14.737 15.381 16.332 1.00 95.19 232 GLU A C 1
ATOM 1917 O O . GLU A 1 232 ? -14.213 14.280 16.475 1.00 95.19 232 GLU A O 1
ATOM 1922 N N . ARG A 1 233 ? -14.030 16.482 16.050 1.00 96.56 233 ARG A N 1
ATOM 1923 C CA . ARG A 1 233 ? -12.571 16.489 15.885 1.00 96.56 233 ARG A CA 1
ATOM 1924 C C . ARG A 1 233 ? -11.870 15.916 17.116 1.00 96.56 233 ARG A C 1
ATOM 1926 O O . ARG A 1 233 ? -11.032 15.029 16.978 1.00 96.56 233 ARG A O 1
ATOM 1933 N N . LEU A 1 234 ? -12.234 16.396 18.307 1.00 96.31 234 LEU A N 1
ATOM 1934 C CA . LEU A 1 234 ? -11.671 15.928 19.576 1.00 96.31 234 LEU A CA 1
ATOM 1935 C C . LEU A 1 234 ? -11.989 14.449 19.831 1.00 96.31 234 LEU A C 1
ATOM 1937 O O . LEU A 1 234 ? -11.100 13.691 20.215 1.00 96.31 234 LEU A O 1
ATOM 1941 N N . ARG A 1 235 ? -13.224 14.004 19.560 1.00 95.88 235 ARG A N 1
ATOM 1942 C CA . ARG A 1 235 ? -13.585 12.578 19.658 1.00 95.88 235 ARG A CA 1
ATOM 1943 C C . ARG A 1 235 ? -12.783 11.709 18.689 1.00 95.88 235 ARG A C 1
ATOM 1945 O O . ARG A 1 235 ? -12.323 10.640 19.085 1.00 95.88 235 ARG A O 1
ATOM 1952 N N . CYS A 1 236 ? -12.588 12.161 17.451 1.00 96.19 236 CYS A N 1
ATOM 1953 C CA . CYS A 1 236 ? -11.795 11.443 16.456 1.00 96.19 236 CYS A CA 1
ATOM 1954 C C . CYS A 1 236 ? -10.310 11.362 16.858 1.00 96.19 236 CYS A C 1
ATOM 1956 O O . CYS A 1 236 ? -9.691 10.312 16.714 1.00 96.19 236 CYS A O 1
ATOM 1958 N N . GLU A 1 237 ? -9.742 12.428 17.433 1.00 95.31 237 GLU A N 1
ATOM 1959 C CA . GLU A 1 237 ? -8.375 12.403 17.980 1.00 95.31 237 GLU A CA 1
ATOM 1960 C C . GLU A 1 237 ? -8.208 11.407 19.129 1.00 95.31 237 GLU A C 1
ATOM 1962 O O . GLU A 1 237 ? -7.226 10.665 19.176 1.00 95.31 237 GLU A O 1
ATOM 1967 N N . LEU A 1 238 ? -9.171 11.367 20.050 1.00 93.94 238 LEU A N 1
ATOM 1968 C CA . LEU A 1 238 ? -9.118 10.469 21.203 1.00 93.94 238 LEU A CA 1
ATOM 1969 C C . LEU A 1 238 ? -9.331 9.002 20.815 1.00 93.94 238 LEU A C 1
ATOM 1971 O O . LEU A 1 238 ? -8.687 8.119 21.371 1.00 93.94 238 LEU A O 1
ATOM 1975 N N . SER A 1 239 ? -10.241 8.731 19.878 1.00 93.81 239 SER A N 1
ATOM 1976 C CA . SER A 1 239 ? -10.553 7.367 19.428 1.00 93.81 239 SER A CA 1
ATOM 1977 C C . SER A 1 239 ? -9.545 6.805 18.425 1.00 93.81 239 SER A C 1
ATOM 1979 O O . SER A 1 239 ? -9.443 5.587 18.297 1.00 93.81 239 SER A O 1
ATOM 1981 N N . GLY A 1 240 ? -8.810 7.669 17.718 1.00 95.31 240 GLY A N 1
ATOM 1982 C CA . GLY A 1 240 ? -7.884 7.259 16.666 1.00 95.31 240 GLY A CA 1
ATOM 1983 C C . GLY A 1 240 ? -8.577 6.853 15.363 1.00 95.31 240 GLY A C 1
ATOM 1984 O O . GLY A 1 240 ? -7.942 6.254 14.500 1.00 95.31 240 GLY A O 1
ATOM 1985 N N . PHE A 1 241 ? -9.863 7.152 15.186 1.00 96.38 241 PHE A N 1
ATOM 1986 C CA . PHE A 1 241 ? -10.544 6.965 13.909 1.00 96.38 241 PHE A CA 1
ATOM 1987 C C . PHE A 1 241 ? -11.669 7.985 13.716 1.00 96.38 241 PHE A C 1
ATOM 1989 O O . PHE A 1 241 ? -12.109 8.638 14.658 1.00 96.38 241 PHE A O 1
ATOM 1996 N N . CYS A 1 242 ? -12.107 8.183 12.474 1.00 95.25 242 CYS A N 1
ATOM 1997 C CA . CYS A 1 242 ? -13.143 9.162 12.152 1.00 95.25 242 CYS A CA 1
ATOM 1998 C C . CYS A 1 242 ? -13.929 8.747 10.912 1.00 95.25 242 CYS A C 1
ATOM 2000 O O . CYS A 1 242 ? -13.339 8.567 9.845 1.00 95.25 242 CYS A O 1
ATOM 2002 N N . LYS A 1 243 ? -15.260 8.647 11.006 1.00 93.50 243 LYS A N 1
ATOM 2003 C CA . LYS A 1 243 ? -16.094 8.424 9.819 1.00 93.50 243 LYS A CA 1
ATOM 2004 C C . LYS A 1 243 ? -16.154 9.682 8.955 1.00 93.50 243 LYS A C 1
ATOM 2006 O O . LYS A 1 243 ? -16.524 10.759 9.415 1.00 93.50 243 LYS A O 1
ATOM 2011 N N . VAL A 1 244 ? -15.839 9.535 7.674 1.00 90.06 244 VAL A N 1
ATOM 2012 C CA . VAL A 1 244 ? -15.807 10.615 6.690 1.00 90.06 244 VAL A CA 1
ATOM 2013 C C . VAL A 1 244 ? -16.580 10.208 5.443 1.00 90.06 244 VAL A C 1
ATOM 2015 O O . VAL A 1 244 ? -16.452 9.102 4.933 1.00 90.06 244 VAL A O 1
ATOM 2018 N N . ARG A 1 245 ? -17.387 11.134 4.920 1.00 84.00 245 ARG A N 1
ATOM 2019 C CA . ARG A 1 245 ? -18.165 10.935 3.687 1.00 84.00 245 ARG A CA 1
ATOM 2020 C C . ARG A 1 245 ? -17.448 11.507 2.481 1.00 84.00 245 ARG A C 1
ATOM 2022 O O . ARG A 1 245 ? -17.588 12.704 2.225 1.00 84.00 245 ARG A O 1
ATOM 2029 N N . ASN A 1 246 ? -16.678 10.716 1.746 1.00 70.81 246 ASN A N 1
ATOM 2030 C CA . ASN A 1 246 ? -16.010 11.201 0.541 1.00 70.81 246 ASN A CA 1
ATOM 2031 C C . ASN A 1 246 ? -17.040 11.379 -0.590 1.00 70.81 246 ASN A C 1
ATOM 2033 O O . ASN A 1 246 ? -17.706 10.431 -0.996 1.00 70.81 246 ASN A O 1
ATOM 2037 N N . LYS A 1 247 ? -17.204 12.627 -1.055 1.00 61.31 247 LYS A N 1
ATOM 2038 C CA . LYS A 1 247 ? -18.089 12.994 -2.170 1.00 61.31 247 LYS A CA 1
ATOM 2039 C C . LYS A 1 247 ? -17.268 13.050 -3.458 1.00 61.31 247 LYS A C 1
ATOM 2041 O O . LYS A 1 247 ? -16.299 13.808 -3.516 1.00 61.31 247 LYS A O 1
ATOM 2046 N N . ARG A 1 248 ? -17.677 12.299 -4.480 1.00 56.91 248 ARG A N 1
ATOM 2047 C CA . ARG A 1 248 ? -17.285 12.497 -5.889 1.00 56.91 248 ARG A CA 1
ATOM 2048 C C . ARG A 1 248 ? -18.494 12.249 -6.791 1.00 56.91 248 ARG A C 1
ATOM 2050 O O . ARG A 1 248 ? -19.495 11.717 -6.328 1.00 56.91 248 ARG A O 1
ATOM 2057 N N . ASP A 1 249 ? -18.390 12.663 -8.049 1.00 46.97 249 ASP A N 1
ATOM 2058 C CA . ASP A 1 249 ? -19.480 12.919 -9.009 1.00 46.97 249 ASP A CA 1
ATOM 2059 C C . ASP A 1 249 ? -20.588 11.847 -9.140 1.00 46.97 249 ASP A C 1
ATOM 2061 O O . ASP A 1 249 ? -21.682 12.187 -9.574 1.00 46.97 249 ASP A O 1
ATOM 2065 N N . ASN A 1 250 ? -20.368 10.600 -8.695 1.00 48.72 250 ASN A N 1
ATOM 2066 C CA . ASN A 1 250 ? -21.333 9.491 -8.772 1.00 48.72 250 ASN A CA 1
ATOM 2067 C C . ASN A 1 250 ? -21.762 8.881 -7.415 1.00 48.72 250 ASN A C 1
ATOM 2069 O O . ASN A 1 250 ? -22.324 7.788 -7.397 1.00 48.72 250 ASN A O 1
ATOM 2073 N N . GLY A 1 251 ? -21.521 9.539 -6.273 1.00 58.72 251 GLY A N 1
ATOM 2074 C CA . GLY A 1 251 ? -22.064 9.086 -4.984 1.00 58.72 251 GLY A CA 1
ATOM 2075 C C . GLY A 1 251 ? -21.266 9.492 -3.745 1.00 58.72 251 GLY A C 1
ATOM 2076 O O . GLY A 1 251 ? -20.283 10.235 -3.807 1.00 58.72 251 GLY A O 1
ATOM 2077 N N . TYR A 1 252 ? -21.715 8.984 -2.597 1.00 68.44 252 TYR A N 1
ATOM 2078 C CA . TYR A 1 252 ? -21.018 9.100 -1.320 1.00 68.44 252 TYR A CA 1
ATOM 2079 C C . TYR A 1 252 ? -20.445 7.742 -0.937 1.00 68.44 252 TYR A C 1
ATOM 2081 O O . TYR A 1 252 ? -21.189 6.768 -0.842 1.00 68.44 252 TYR A O 1
ATOM 2089 N N . LEU A 1 253 ? -19.140 7.696 -0.679 1.00 79.06 253 LEU A N 1
ATOM 2090 C CA . LEU A 1 253 ? -18.506 6.550 -0.040 1.00 79.06 253 LEU A CA 1
ATOM 2091 C C . LEU A 1 253 ? -18.197 6.929 1.407 1.00 79.06 253 LEU A C 1
ATOM 2093 O O . LEU A 1 253 ? -17.528 7.935 1.666 1.00 79.06 253 LEU A O 1
ATOM 2097 N N . GLU A 1 254 ? -18.747 6.169 2.353 1.00 88.50 254 GLU A N 1
ATOM 2098 C CA . GLU A 1 254 ? -18.369 6.303 3.757 1.00 88.50 254 GLU A CA 1
ATOM 2099 C C . GLU A 1 254 ? -17.057 5.549 3.979 1.00 88.50 254 GLU A C 1
ATOM 2101 O O . GLU A 1 254 ? -16.958 4.357 3.680 1.00 88.50 254 GLU A O 1
ATOM 2106 N N . THR A 1 255 ? -16.066 6.266 4.497 1.00 92.69 255 THR A N 1
ATOM 2107 C CA . THR A 1 255 ? -14.730 5.756 4.799 1.00 92.69 255 THR A CA 1
ATOM 2108 C C . THR A 1 255 ? -14.376 6.117 6.230 1.00 92.69 255 THR A C 1
ATOM 2110 O O . THR A 1 255 ? -14.680 7.213 6.700 1.00 92.69 255 THR A O 1
ATOM 2113 N N . VAL A 1 256 ? -13.727 5.206 6.936 1.00 95.88 256 VAL A N 1
ATOM 2114 C CA . VAL A 1 256 ? -13.159 5.442 8.255 1.00 95.88 256 VAL A CA 1
ATOM 2115 C C . VAL A 1 256 ? -11.709 5.870 8.061 1.00 95.88 256 VAL A C 1
ATOM 2117 O O . VAL A 1 256 ? -10.867 5.063 7.672 1.00 95.88 256 VAL A O 1
ATOM 2120 N N . LEU A 1 257 ? -11.417 7.143 8.340 1.00 96.06 257 LEU A N 1
ATOM 2121 C CA . LEU A 1 257 ? -10.042 7.582 8.559 1.00 96.06 257 LEU A CA 1
ATOM 2122 C C . LEU A 1 257 ? -9.511 6.832 9.773 1.00 96.06 257 LEU A C 1
ATOM 2124 O O . LEU A 1 257 ? -10.111 6.930 10.841 1.00 96.06 257 LEU A O 1
ATOM 2128 N N . PHE A 1 258 ? -8.408 6.114 9.621 1.00 97.06 258 PHE A N 1
ATOM 2129 C CA . PHE A 1 258 ? -7.890 5.213 10.640 1.00 97.06 258 PHE A CA 1
ATOM 2130 C C . PHE A 1 258 ? -6.454 5.593 10.992 1.00 97.06 258 PHE A C 1
ATOM 2132 O O . PHE A 1 258 ? -5.562 5.558 10.144 1.00 97.06 258 PHE A O 1
ATOM 2139 N N . ARG A 1 259 ? -6.222 6.012 12.237 1.00 96.69 259 ARG A N 1
ATOM 2140 C CA . ARG A 1 259 ? -4.896 6.419 12.703 1.00 96.69 259 ARG A CA 1
ATOM 2141 C C . ARG A 1 259 ? -4.059 5.192 13.030 1.00 96.69 259 ARG A C 1
ATOM 2143 O O . ARG A 1 259 ? -4.436 4.413 13.895 1.00 96.69 259 ARG A O 1
ATOM 2150 N N . LEU A 1 260 ? -2.887 5.098 12.424 1.00 94.81 260 LEU A N 1
ATOM 2151 C CA . LEU A 1 260 ? -1.855 4.133 12.778 1.00 94.81 260 LEU A CA 1
ATOM 2152 C C . LEU A 1 260 ? -0.717 4.888 13.481 1.00 94.81 260 LEU A C 1
ATOM 2154 O O . LEU A 1 260 ? -0.072 5.757 12.884 1.00 94.81 260 LEU A O 1
ATOM 2158 N N . SER A 1 261 ? -0.533 4.620 14.777 1.00 90.75 261 SER A N 1
ATOM 2159 C CA . SER A 1 261 ? 0.512 5.225 15.614 1.00 90.75 261 SER A CA 1
ATOM 2160 C C . SER A 1 261 ? 1.601 4.199 15.900 1.00 90.75 261 SER A C 1
ATOM 2162 O O . SER A 1 261 ? 1.335 3.159 16.498 1.00 90.75 261 SER A O 1
ATOM 2164 N N . ASP A 1 262 ? 2.839 4.520 15.529 1.00 89.50 262 ASP A N 1
ATOM 2165 C CA . ASP A 1 262 ? 3.997 3.676 15.836 1.00 89.50 262 ASP A CA 1
ATOM 2166 C C . ASP A 1 262 ? 4.247 3.605 17.356 1.00 89.50 262 ASP A C 1
ATOM 2168 O O . ASP A 1 262 ? 4.744 2.599 17.854 1.00 89.50 262 ASP A O 1
ATOM 2172 N N . GLU A 1 263 ? 3.832 4.625 18.120 1.00 90.12 263 GLU A N 1
ATOM 2173 C CA . GLU A 1 263 ? 3.925 4.626 19.587 1.00 90.12 263 GLU A CA 1
ATOM 2174 C C . GLU A 1 263 ? 2.999 3.565 20.210 1.00 90.12 263 GLU A C 1
ATOM 2176 O O . GLU A 1 263 ? 3.381 2.855 21.145 1.00 90.12 263 GLU A O 1
ATOM 2181 N N . GLU A 1 264 ? 1.789 3.429 19.662 1.00 90.81 264 GLU A N 1
ATOM 2182 C CA . GLU A 1 264 ? 0.792 2.446 20.093 1.00 90.81 264 GLU A CA 1
ATOM 2183 C C . GLU A 1 264 ? 1.117 1.042 19.549 1.00 90.81 264 GLU A C 1
ATOM 2185 O O . GLU A 1 264 ? 1.028 0.060 20.288 1.00 90.81 264 GLU A O 1
ATOM 2190 N N . LEU A 1 265 ? 1.542 0.945 18.285 1.00 94.12 265 LEU A N 1
ATOM 2191 C CA . LEU A 1 265 ? 1.702 -0.312 17.540 1.00 94.12 265 LEU A CA 1
ATOM 2192 C C . LEU A 1 265 ? 3.132 -0.877 17.533 1.00 94.12 265 LEU A C 1
ATOM 2194 O O . LEU A 1 265 ? 3.345 -2.002 17.092 1.00 94.12 265 LEU A O 1
ATOM 2198 N N . GLY A 1 266 ? 4.109 -0.139 18.061 1.00 90.56 266 GLY A N 1
ATOM 2199 C CA . GLY A 1 266 ? 5.503 -0.578 18.168 1.00 90.56 266 GLY A CA 1
ATOM 2200 C C . GLY A 1 266 ? 6.325 -0.459 16.882 1.00 90.56 266 GLY A C 1
ATOM 2201 O O . GLY A 1 266 ? 7.408 -1.017 16.837 1.00 90.56 266 GLY A O 1
ATOM 2202 N N . GLY A 1 267 ? 5.856 0.264 15.862 1.00 92.38 267 GLY A N 1
ATOM 2203 C CA . GLY A 1 267 ? 6.529 0.347 14.560 1.00 92.38 267 GLY A CA 1
ATOM 2204 C C . GLY A 1 267 ? 6.277 -0.875 13.670 1.00 92.38 267 GLY A C 1
ATOM 2205 O O . GLY A 1 267 ? 5.452 -1.731 13.997 1.00 92.38 267 GLY A O 1
ATOM 2206 N N . ILE A 1 268 ? 6.952 -0.913 12.517 1.00 94.75 268 ILE A N 1
ATOM 2207 C CA . ILE A 1 268 ? 6.769 -1.941 11.484 1.00 94.75 268 ILE A CA 1
ATOM 2208 C C . ILE A 1 268 ? 8.090 -2.649 11.212 1.00 94.75 268 ILE A C 1
ATOM 2210 O O . ILE A 1 268 ? 9.081 -1.999 10.888 1.00 94.75 268 ILE A O 1
ATOM 2214 N N . GLU A 1 269 ? 8.057 -3.976 11.260 1.00 94.06 269 GLU A N 1
ATOM 2215 C CA . GLU A 1 269 ? 9.153 -4.865 10.880 1.00 94.06 269 GLU A CA 1
ATOM 2216 C C . GLU A 1 269 ? 8.618 -5.894 9.886 1.00 94.06 269 GLU A C 1
ATOM 2218 O O . GLU A 1 269 ? 7.553 -6.464 10.108 1.00 94.06 269 GLU A O 1
ATOM 2223 N N . ASN A 1 270 ? 9.318 -6.116 8.769 1.00 94.75 270 ASN A N 1
ATOM 2224 C CA . ASN A 1 270 ? 8.913 -7.079 7.732 1.00 94.75 270 ASN A CA 1
ATOM 2225 C C . ASN A 1 270 ? 7.446 -6.920 7.289 1.00 94.75 270 ASN A C 1
ATOM 2227 O O . ASN A 1 270 ? 6.733 -7.899 7.073 1.00 94.75 270 ASN A O 1
ATOM 2231 N N . PHE A 1 271 ? 6.997 -5.667 7.164 1.00 96.69 271 PHE A N 1
ATOM 2232 C CA . PHE A 1 271 ? 5.615 -5.314 6.826 1.00 96.69 271 PHE A CA 1
ATOM 2233 C C . PHE A 1 271 ? 4.568 -5.802 7.837 1.00 96.69 271 PHE A C 1
ATOM 2235 O O . PHE A 1 271 ? 3.409 -5.977 7.483 1.00 96.69 271 PHE A O 1
ATOM 2242 N N . ASP A 1 272 ? 4.942 -5.997 9.098 1.00 96.06 272 ASP A N 1
ATOM 2243 C CA . ASP A 1 272 ? 4.045 -6.334 10.196 1.00 96.06 272 ASP A CA 1
ATOM 2244 C C . ASP A 1 272 ? 4.205 -5.351 11.357 1.00 96.06 272 ASP A C 1
ATOM 2246 O O . ASP A 1 272 ? 5.304 -4.899 11.675 1.00 96.06 272 ASP A O 1
ATOM 2250 N N . TYR A 1 273 ? 3.095 -5.037 12.026 1.00 96.44 273 TYR A N 1
ATOM 2251 C CA . TYR A 1 273 ? 3.152 -4.300 13.285 1.00 96.44 273 TYR A CA 1
ATOM 2252 C C . TYR A 1 273 ? 3.689 -5.189 14.403 1.00 96.44 273 TYR A C 1
ATOM 2254 O O . TYR A 1 273 ? 3.194 -6.302 14.596 1.00 96.44 273 TYR A O 1
ATOM 2262 N N . ILE A 1 274 ? 4.627 -4.660 15.194 1.00 95.31 274 ILE A N 1
ATOM 2263 C CA . ILE A 1 274 ? 5.198 -5.380 16.343 1.00 95.31 274 ILE A CA 1
ATOM 2264 C C . ILE A 1 274 ? 4.107 -5.717 17.374 1.00 95.31 274 ILE A C 1
ATOM 2266 O O . ILE A 1 274 ? 4.098 -6.801 17.956 1.00 95.31 274 ILE A O 1
ATOM 2270 N N . LYS A 1 275 ? 3.161 -4.797 17.609 1.00 94.81 275 LYS A N 1
ATOM 2271 C CA . LYS A 1 275 ? 2.075 -4.961 18.585 1.00 94.81 275 LYS A CA 1
ATOM 2272 C C . LYS A 1 275 ? 0.726 -5.064 17.884 1.00 94.81 275 LYS A C 1
ATOM 2274 O O . LYS A 1 275 ? 0.190 -4.076 17.385 1.00 94.81 275 LYS A O 1
ATOM 2279 N N . ILE A 1 276 ? 0.131 -6.252 17.936 1.00 94.56 276 ILE A N 1
ATOM 2280 C CA . ILE A 1 276 ? -1.155 -6.529 17.285 1.00 94.56 276 ILE A CA 1
ATOM 2281 C C . ILE A 1 276 ? -2.376 -6.263 18.183 1.00 94.56 276 ILE A C 1
ATOM 2283 O O . ILE A 1 276 ? -3.446 -5.911 17.689 1.00 94.56 276 ILE A O 1
ATOM 2287 N N . ASP A 1 277 ? -2.236 -6.365 19.508 1.00 95.31 277 ASP A N 1
ATOM 2288 C CA . ASP A 1 277 ? -3.364 -6.193 20.437 1.00 95.31 277 ASP A CA 1
ATOM 2289 C C . ASP A 1 277 ? -4.003 -4.794 20.401 1.00 95.31 277 ASP A C 1
ATOM 2291 O O . ASP A 1 277 ? -5.237 -4.700 20.428 1.00 95.31 277 ASP A O 1
ATOM 2295 N N . PRO A 1 278 ? -3.236 -3.683 20.337 1.00 94.81 278 PRO A N 1
ATOM 2296 C CA . PRO A 1 278 ? -3.832 -2.354 20.224 1.00 94.81 278 PRO A CA 1
ATOM 2297 C C . PRO A 1 278 ? -4.574 -2.190 18.894 1.00 94.81 278 PRO A C 1
ATOM 2299 O O . PRO A 1 278 ? -5.682 -1.650 18.879 1.00 94.81 278 PRO A O 1
ATOM 2302 N N . LEU A 1 279 ? -4.025 -2.752 17.810 1.00 95.19 279 LEU A N 1
ATOM 2303 C CA . LEU A 1 279 ? -4.679 -2.773 16.507 1.00 95.19 279 LEU A CA 1
ATOM 2304 C C . LEU A 1 279 ? -6.024 -3.511 16.571 1.00 95.19 279 LEU A C 1
ATOM 2306 O O . LEU A 1 279 ? -7.034 -3.002 16.084 1.00 95.19 279 LEU A O 1
ATOM 2310 N N . ALA A 1 280 ? -6.070 -4.669 17.234 1.00 95.75 280 ALA A N 1
ATOM 2311 C CA . ALA A 1 280 ? -7.297 -5.444 17.410 1.00 95.75 280 ALA A CA 1
ATOM 2312 C C . ALA A 1 280 ? -8.399 -4.651 18.117 1.00 95.75 280 ALA A C 1
ATOM 2314 O O . ALA A 1 280 ? -9.554 -4.665 17.683 1.00 95.75 280 ALA A O 1
ATOM 2315 N N . LYS A 1 281 ? -8.041 -3.936 19.192 1.00 95.75 281 LYS A N 1
ATOM 2316 C CA . LYS A 1 281 ? -8.971 -3.079 19.941 1.00 95.75 281 LYS A CA 1
ATOM 2317 C C . LYS A 1 281 ? -9.506 -1.947 19.067 1.00 95.75 281 LYS A C 1
ATOM 2319 O O . LYS A 1 281 ? -10.706 -1.679 19.091 1.00 95.75 281 LYS A O 1
ATOM 2324 N N . GLN A 1 282 ? -8.637 -1.308 18.288 1.00 95.81 282 GLN A N 1
ATOM 2325 C CA . GLN A 1 282 ? -9.012 -0.185 17.436 1.00 95.81 282 GLN A CA 1
ATOM 2326 C C . GLN A 1 282 ? -9.906 -0.619 16.263 1.00 95.81 282 GLN A C 1
ATOM 2328 O O . GLN A 1 282 ? -10.935 0.014 16.030 1.00 95.81 282 GLN A O 1
ATOM 2333 N N . ILE A 1 283 ? -9.578 -1.727 15.579 1.00 97.25 283 ILE A N 1
ATOM 2334 C CA . ILE A 1 283 ? -10.416 -2.297 14.506 1.00 97.25 283 ILE A CA 1
ATOM 2335 C C . ILE A 1 283 ? -11.800 -2.659 15.050 1.00 97.25 283 ILE A C 1
ATOM 2337 O O . ILE A 1 283 ? -12.810 -2.267 14.464 1.00 97.25 283 ILE A O 1
ATOM 2341 N N . ARG A 1 284 ? -11.859 -3.362 16.191 1.00 97.31 284 ARG A N 1
ATOM 2342 C CA . ARG A 1 284 ? -13.125 -3.759 16.822 1.00 97.31 284 ARG A CA 1
ATOM 2343 C C . ARG A 1 284 ? -13.999 -2.546 17.121 1.00 97.31 284 ARG A C 1
ATOM 2345 O O . ARG A 1 284 ? -15.156 -2.519 16.720 1.00 97.31 284 ARG A O 1
ATOM 2352 N N . LYS A 1 285 ? -13.431 -1.522 17.762 1.00 96.62 285 LYS A N 1
ATOM 2353 C CA . LYS A 1 285 ? -14.162 -0.301 18.114 1.00 96.62 285 LYS A CA 1
ATOM 2354 C C . LYS A 1 285 ? -14.671 0.441 16.871 1.00 96.62 285 LYS A C 1
ATOM 2356 O O . LYS A 1 285 ? -15.822 0.865 16.835 1.00 96.62 285 LYS A O 1
ATOM 2361 N N . ALA A 1 286 ? -13.855 0.532 15.819 1.00 96.88 286 ALA A N 1
ATOM 2362 C CA . ALA A 1 286 ? -14.271 1.137 14.555 1.00 96.88 286 ALA A CA 1
ATOM 2363 C C . ALA A 1 286 ? -15.415 0.357 13.876 1.00 96.88 286 ALA A C 1
ATOM 2365 O O . ALA A 1 286 ? -16.352 0.964 13.361 1.00 96.88 286 ALA A O 1
ATOM 2366 N N . LEU A 1 287 ? -15.382 -0.979 13.900 1.00 97.00 287 LEU A N 1
ATOM 2367 C CA . LEU A 1 287 ? -16.471 -1.826 13.400 1.00 97.00 287 LEU A CA 1
ATOM 2368 C C . LEU A 1 287 ? -17.745 -1.699 14.245 1.00 97.00 287 LEU A C 1
ATOM 2370 O O . LEU A 1 287 ? -18.845 -1.654 13.697 1.00 97.00 287 LEU A O 1
ATOM 2374 N N . GLU A 1 288 ? -17.624 -1.633 15.569 1.00 96.31 288 GLU A N 1
ATOM 2375 C CA . GLU A 1 288 ? -18.761 -1.450 16.473 1.00 96.31 288 GLU A CA 1
ATOM 2376 C C . GLU A 1 288 ? -19.480 -0.123 16.204 1.00 96.31 288 GLU A C 1
ATOM 2378 O O . GLU A 1 288 ? -20.704 -0.125 16.043 1.00 96.31 288 GLU A O 1
ATOM 2383 N N . GLU A 1 289 ? -18.721 0.972 16.089 1.00 95.19 289 GLU A N 1
ATOM 2384 C CA . GLU A 1 289 ? -19.243 2.334 15.935 1.00 95.19 289 GLU A CA 1
ATOM 2385 C C . GLU A 1 289 ? -19.644 2.695 14.495 1.00 95.19 289 GLU A C 1
ATOM 2387 O O . GLU A 1 289 ? -20.541 3.519 14.288 1.00 95.19 289 GLU A O 1
ATOM 2392 N N . HIS A 1 290 ? -18.965 2.145 13.484 1.00 95.19 290 HIS A N 1
ATOM 2393 C CA . HIS A 1 290 ? -19.108 2.579 12.085 1.00 95.19 290 HIS A CA 1
ATOM 2394 C C . HIS A 1 290 ? -19.333 1.443 11.085 1.00 95.19 290 HIS A C 1
ATOM 2396 O O . HIS A 1 290 ? -19.534 1.716 9.900 1.00 95.19 290 HIS A O 1
ATOM 2402 N N . GLY A 1 291 ? -19.309 0.188 11.530 1.00 93.62 291 GLY A N 1
ATOM 2403 C CA . GLY A 1 291 ? -19.509 -0.964 10.666 1.00 93.62 291 GLY A CA 1
ATOM 2404 C C . GLY A 1 291 ? -20.911 -1.018 10.072 1.00 93.62 291 GLY A C 1
ATOM 2405 O O . GLY A 1 291 ? -21.913 -0.880 10.775 1.00 93.62 291 GLY A O 1
ATOM 2406 N N . VAL A 1 292 ? -20.971 -1.264 8.766 1.00 92.94 292 VAL A N 1
ATOM 2407 C CA . VAL A 1 292 ? -22.216 -1.480 8.023 1.00 92.94 292 VAL A CA 1
ATOM 2408 C C . VAL A 1 292 ? -22.385 -2.975 7.784 1.00 92.94 292 VAL A C 1
ATOM 2410 O O . VAL A 1 292 ? -21.420 -3.651 7.429 1.00 92.94 292 VAL A O 1
ATOM 2413 N N . TYR A 1 293 ? -23.593 -3.502 7.981 1.00 91.75 293 TYR A N 1
ATOM 2414 C CA . TYR A 1 293 ? -23.881 -4.903 7.684 1.00 91.75 293 TYR A CA 1
ATOM 2415 C C . TYR A 1 293 ? -23.737 -5.172 6.187 1.00 91.75 293 TYR A C 1
ATOM 2417 O O . TYR A 1 293 ? -24.352 -4.488 5.365 1.00 91.75 293 TYR A O 1
ATOM 2425 N N . ILE A 1 294 ? -22.945 -6.183 5.833 1.00 86.00 294 ILE A N 1
ATOM 2426 C CA . ILE A 1 294 ? -22.954 -6.714 4.474 1.00 86.00 294 ILE A CA 1
ATOM 2427 C C . ILE A 1 294 ? -24.204 -7.581 4.317 1.00 86.00 294 ILE A C 1
ATOM 2429 O O . ILE A 1 294 ? -24.299 -8.671 4.881 1.00 86.00 294 ILE A O 1
ATOM 2433 N N . ASN A 1 295 ? -25.192 -7.084 3.572 1.00 62.00 295 ASN A N 1
ATOM 2434 C CA . ASN A 1 295 ? -26.270 -7.947 3.102 1.00 62.00 295 ASN A CA 1
ATOM 2435 C C . ASN A 1 295 ? -25.627 -9.017 2.216 1.00 62.00 295 ASN A C 1
ATOM 2437 O O . ASN A 1 295 ? -24.830 -8.681 1.339 1.00 62.00 295 ASN A O 1
ATOM 2441 N N . GLN A 1 296 ? -25.923 -10.289 2.487 1.00 44.47 296 GLN A N 1
ATOM 2442 C CA . GLN A 1 296 ? -25.505 -11.384 1.617 1.00 44.47 296 GLN A CA 1
ATOM 2443 C C . GLN A 1 296 ? -25.974 -11.054 0.192 1.00 44.47 296 GLN A C 1
ATOM 2445 O O . GLN A 1 296 ? -27.167 -10.829 -0.017 1.00 44.47 296 GLN A O 1
ATOM 2450 N N . ILE A 1 297 ? -25.022 -10.934 -0.737 1.00 37.38 297 ILE A N 1
ATOM 2451 C CA . ILE A 1 297 ? -25.300 -11.018 -2.174 1.00 37.38 297 ILE A CA 1
ATOM 2452 C C . ILE A 1 297 ? -25.511 -12.494 -2.489 1.00 37.38 297 ILE A C 1
ATOM 2454 O O . ILE A 1 297 ? -24.681 -13.297 -2.002 1.00 37.38 297 ILE A O 1
#

Mean predicted aligned error: 7.66 Å